Protein AF-A0A1L9VSP4-F1 (afdb_monomer)

Mean predicted aligned error: 9.94 Å

pLDDT: mean 83.37, std 13.83, range [45.91, 98.12]

Structure (mmCIF, N/CA/C/O backbone):
data_AF-A0A1L9VSP4-F1
#
_entry.id   AF-A0A1L9VSP4-F1
#
loop_
_atom_site.group_PDB
_atom_site.id
_atom_site.type_symbol
_atom_site.label_atom_id
_atom_site.label_alt_id
_atom_site.label_comp_id
_atom_site.label_asym_id
_atom_site.label_entity_id
_atom_site.label_seq_id
_atom_site.pdbx_PDB_ins_code
_atom_site.Cartn_x
_atom_site.Cartn_y
_atom_site.Cartn_z
_atom_site.occupancy
_atom_site.B_iso_or_equiv
_atom_site.auth_seq_id
_atom_site.auth_comp_id
_atom_site.auth_asym_id
_atom_site.auth_atom_id
_atom_site.pdbx_PDB_model_num
ATOM 1 N N . MET A 1 1 ? 0.112 -12.866 -1.601 1.00 91.88 1 MET A N 1
ATOM 2 C CA . MET A 1 1 ? -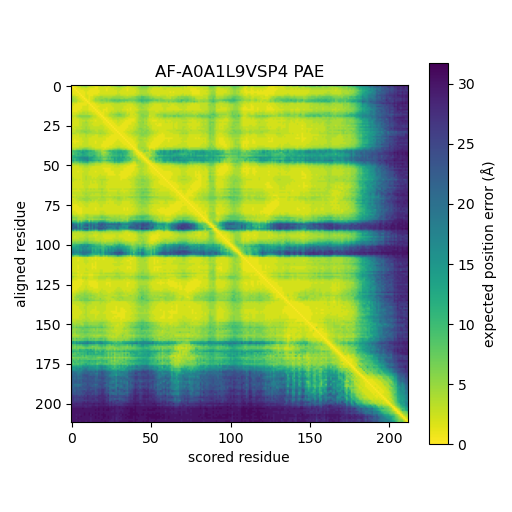0.452 -11.502 -1.665 1.00 91.88 1 MET A CA 1
ATOM 3 C C . MET A 1 1 ? -0.704 -11.174 -3.122 1.00 91.88 1 MET A C 1
ATOM 5 O O . MET A 1 1 ? 0.090 -11.600 -3.954 1.00 91.88 1 MET A O 1
ATOM 9 N N . GLN A 1 2 ? -1.782 -10.463 -3.437 1.00 96.00 2 GLN A N 1
ATOM 10 C CA . GLN A 1 2 ? -2.060 -10.021 -4.804 1.00 96.00 2 GLN A CA 1
ATOM 11 C C . GLN A 1 2 ? -2.194 -8.507 -4.821 1.00 96.00 2 GLN A C 1
ATOM 13 O O . GLN A 1 2 ? -2.816 -7.927 -3.936 1.00 96.00 2 GLN A O 1
ATOM 18 N N . ALA A 1 3 ? -1.614 -7.866 -5.827 1.00 97.69 3 ALA A N 1
ATOM 19 C CA . ALA A 1 3 ? -1.760 -6.435 -6.033 1.00 97.69 3 ALA A CA 1
ATOM 20 C C . ALA A 1 3 ? -2.039 -6.124 -7.500 1.00 97.69 3 ALA A C 1
ATOM 22 O O . ALA A 1 3 ? -1.504 -6.785 -8.401 1.00 97.69 3 ALA A O 1
ATOM 23 N N . PHE A 1 4 ? -2.874 -5.111 -7.698 1.00 98.12 4 PHE A N 1
ATOM 24 C CA . PHE A 1 4 ? -3.312 -4.619 -8.992 1.00 98.12 4 PHE A CA 1
ATOM 25 C C . PHE A 1 4 ? -3.315 -3.094 -8.988 1.00 98.12 4 PHE A C 1
ATOM 27 O O . PHE A 1 4 ? -3.736 -2.466 -8.013 1.00 98.12 4 PHE A O 1
ATOM 34 N N . LEU A 1 5 ? -2.876 -2.511 -10.092 1.00 97.44 5 LEU A N 1
ATOM 35 C CA . LEU A 1 5 ? -2.932 -1.085 -10.360 1.00 97.44 5 LEU A CA 1
ATOM 36 C C . LEU A 1 5 ? -4.021 -0.821 -11.396 1.00 97.44 5 LEU A C 1
ATOM 38 O O . LEU A 1 5 ? -4.064 -1.494 -12.423 1.00 97.44 5 LEU A O 1
ATOM 42 N N . PHE A 1 6 ? -4.872 0.163 -11.140 1.00 97.44 6 PHE A N 1
ATOM 43 C CA . PHE A 1 6 ? -5.968 0.554 -12.021 1.00 97.44 6 PHE A CA 1
ATOM 44 C C . PHE A 1 6 ? -5.806 2.004 -12.464 1.00 97.44 6 PHE A C 1
ATOM 46 O O . PHE A 1 6 ? -5.494 2.864 -11.638 1.00 97.44 6 PHE A O 1
ATOM 53 N N . GLY A 1 7 ? -6.038 2.261 -13.747 1.00 94.56 7 GLY A N 1
ATOM 54 C CA . GLY A 1 7 ? -6.151 3.604 -14.309 1.00 94.56 7 GLY A CA 1
ATOM 55 C C . GLY A 1 7 ? -7.607 4.047 -14.443 1.00 94.56 7 GLY A C 1
ATOM 56 O O . GLY A 1 7 ? -8.524 3.381 -13.959 1.00 94.56 7 GLY A O 1
ATOM 57 N N . ASP A 1 8 ? -7.819 5.174 -15.118 1.00 92.25 8 ASP A N 1
ATOM 58 C CA . ASP A 1 8 ? -9.157 5.733 -15.349 1.00 92.25 8 ASP A CA 1
ATOM 59 C C . ASP A 1 8 ? -9.879 5.089 -16.544 1.00 92.25 8 ASP A C 1
ATOM 61 O O . ASP A 1 8 ? -11.108 5.109 -16.608 1.00 92.25 8 ASP A O 1
ATOM 65 N N . GLN A 1 9 ? -9.136 4.536 -17.509 1.00 93.31 9 GLN A N 1
ATOM 66 C CA . GLN A 1 9 ? -9.710 3.966 -18.728 1.00 93.31 9 GLN A CA 1
ATOM 67 C C . GLN A 1 9 ? -10.004 2.465 -18.578 1.00 93.31 9 GLN A C 1
ATOM 69 O O . GLN A 1 9 ? -9.219 1.735 -17.963 1.00 93.31 9 GLN A O 1
ATOM 74 N N . PRO A 1 10 ? -11.085 1.952 -19.195 1.00 89.94 10 PRO A N 1
ATOM 75 C CA . PRO A 1 10 ? -11.320 0.515 -19.288 1.00 89.94 10 PRO A CA 1
ATOM 76 C C . PRO A 1 10 ? -10.104 -0.204 -19.888 1.00 89.94 10 PRO A C 1
ATOM 78 O O . PRO A 1 10 ? -9.580 0.201 -20.922 1.00 89.94 10 PRO A O 1
ATOM 81 N N . GLY A 1 11 ? -9.643 -1.268 -19.230 1.00 91.75 11 GLY A N 1
ATOM 82 C CA . GLY A 1 11 ? -8.457 -2.022 -19.649 1.00 91.75 11 GLY A CA 1
ATOM 83 C C . GLY A 1 11 ? -7.125 -1.494 -19.106 1.00 91.75 11 GLY A C 1
ATOM 84 O O . GLY A 1 11 ? -6.124 -2.196 -19.225 1.00 91.75 11 GLY A O 1
ATOM 85 N N . GLN A 1 12 ? -7.094 -0.329 -18.445 1.00 95.19 12 GLN A N 1
ATOM 86 C CA . GLN A 1 12 ? -5.931 0.103 -17.664 1.00 95.19 12 GLN A CA 1
ATOM 87 C C . GLN A 1 12 ? -5.861 -0.683 -16.356 1.00 95.19 12 GLN A C 1
ATOM 89 O O . GLN A 1 12 ? -6.282 -0.218 -15.296 1.00 95.19 12 GLN A O 1
ATOM 94 N N . VAL A 1 13 ? -5.346 -1.908 -16.456 1.00 97.44 13 VAL A N 1
ATOM 95 C CA . VAL A 1 13 ? -5.110 -2.795 -15.320 1.00 97.44 13 VAL A CA 1
ATOM 96 C C . VAL A 1 13 ? -3.722 -3.404 -15.443 1.00 97.44 13 VAL A C 1
ATOM 98 O O . VAL A 1 13 ? -3.447 -4.137 -16.391 1.00 97.44 13 VAL A O 1
ATOM 101 N N . HIS A 1 14 ? -2.866 -3.146 -14.458 1.00 96.62 14 HIS A N 1
ATOM 102 C CA . HIS A 1 14 ? -1.590 -3.834 -14.320 1.00 96.62 14 HIS A CA 1
ATOM 103 C C . HIS A 1 14 ? -1.621 -4.775 -13.123 1.00 96.62 14 HIS A C 1
ATOM 105 O O . HIS A 1 14 ? -1.942 -4.385 -12.000 1.00 96.62 14 HIS A O 1
ATOM 111 N N . GLN A 1 15 ? -1.256 -6.031 -13.359 1.00 97.06 15 GLN A N 1
ATOM 112 C CA . GLN A 1 15 ? -1.019 -6.997 -12.299 1.00 97.06 15 GLN A CA 1
ATOM 113 C C . GLN A 1 15 ? 0.414 -6.836 -11.779 1.00 97.06 15 GLN A C 1
ATOM 115 O O . GLN A 1 15 ? 1.365 -6.922 -12.551 1.00 97.06 15 GLN A O 1
ATOM 120 N N . LEU A 1 16 ? 0.567 -6.638 -10.467 1.00 96.69 16 LEU A N 1
ATOM 121 C CA . LEU A 1 16 ? 1.871 -6.368 -9.843 1.00 96.69 16 LEU A CA 1
ATOM 122 C C . LEU A 1 16 ? 2.515 -7.596 -9.185 1.00 96.69 16 LEU A C 1
ATOM 124 O O . LEU A 1 16 ? 3.596 -7.500 -8.621 1.00 96.69 16 LEU A O 1
ATOM 128 N N . HIS A 1 17 ? 1.843 -8.744 -9.217 1.00 94.19 17 HIS A N 1
ATOM 129 C CA . HIS A 1 17 ? 2.344 -10.005 -8.679 1.00 94.19 17 HIS A CA 1
ATOM 130 C C . HIS A 1 17 ? 2.552 -11.001 -9.818 1.00 94.19 17 HIS A C 1
ATOM 132 O O . HIS A 1 17 ? 1.758 -11.037 -10.758 1.00 94.19 17 HIS A O 1
ATOM 138 N N . HIS A 1 18 ? 3.588 -11.832 -9.742 1.00 90.81 18 HIS A N 1
ATOM 139 C CA . HIS A 1 18 ? 3.864 -12.838 -10.764 1.00 90.81 18 HIS A CA 1
ATOM 140 C C . HIS A 1 18 ? 4.627 -14.042 -10.186 1.00 90.81 18 HIS A C 1
ATOM 142 O O . HIS A 1 18 ? 5.246 -13.926 -9.126 1.00 90.81 18 HIS A O 1
ATOM 148 N N . PRO A 1 19 ? 4.603 -15.209 -10.857 1.00 87.44 19 PRO A N 1
ATOM 149 C CA . PRO A 1 19 ? 5.418 -16.350 -10.454 1.00 87.44 19 PRO A CA 1
ATOM 150 C C . PRO A 1 19 ? 6.910 -15.995 -10.454 1.00 87.44 19 PRO A C 1
ATOM 152 O O . PRO A 1 19 ? 7.392 -15.350 -11.383 1.00 87.44 19 PRO A O 1
ATOM 155 N N . GLY A 1 20 ? 7.643 -16.433 -9.428 1.00 83.88 20 GLY A N 1
ATOM 156 C CA . GLY A 1 20 ? 9.083 -16.169 -9.298 1.00 83.88 20 GLY A CA 1
ATOM 157 C C . GLY A 1 20 ? 9.446 -14.856 -8.594 1.00 83.88 20 GLY A C 1
ATOM 158 O O . GLY A 1 20 ? 10.636 -14.586 -8.409 1.00 83.88 20 GLY A O 1
ATOM 159 N N . ALA A 1 21 ? 8.450 -14.080 -8.156 1.00 88.69 21 ALA A N 1
ATOM 160 C CA . ALA A 1 21 ? 8.646 -12.946 -7.264 1.00 88.69 21 ALA A CA 1
ATOM 161 C C . ALA A 1 21 ? 7.747 -13.032 -6.027 1.00 88.69 21 ALA A C 1
ATOM 163 O O . ALA A 1 21 ? 6.614 -13.512 -6.081 1.00 88.69 21 ALA A O 1
ATOM 164 N N . GLU A 1 22 ? 8.264 -12.547 -4.902 1.00 91.75 22 GLU A N 1
ATOM 165 C CA . GLU A 1 22 ? 7.502 -12.370 -3.671 1.00 91.75 22 GLU A CA 1
ATOM 166 C C . GLU A 1 22 ? 7.126 -10.900 -3.503 1.00 91.75 22 GLU A C 1
ATOM 168 O O . GLU A 1 22 ? 7.980 -10.024 -3.629 1.00 91.75 22 GLU A O 1
ATOM 173 N N . LEU A 1 23 ? 5.850 -10.641 -3.211 1.00 94.31 23 LEU A N 1
ATOM 174 C CA . LEU A 1 23 ? 5.320 -9.302 -2.986 1.00 94.31 23 LEU A CA 1
ATOM 175 C C . LEU A 1 23 ? 4.865 -9.151 -1.529 1.00 94.31 23 LEU A C 1
ATOM 177 O O . LEU A 1 23 ? 4.090 -9.975 -1.035 1.00 94.31 23 LEU A O 1
ATOM 181 N N . ASP A 1 24 ? 5.294 -8.068 -0.885 1.00 94.00 24 ASP A N 1
ATOM 182 C CA . ASP A 1 24 ? 5.092 -7.782 0.535 1.00 94.00 24 ASP A CA 1
ATOM 183 C C . ASP A 1 24 ? 4.765 -6.321 0.832 1.00 94.00 24 ASP A C 1
ATOM 185 O O . ASP A 1 24 ? 5.050 -5.419 0.044 1.00 94.00 24 ASP A O 1
ATOM 189 N N . ILE A 1 25 ? 4.199 -6.088 2.019 1.00 95.12 25 ILE A N 1
ATOM 190 C CA . ILE A 1 25 ? 3.959 -4.753 2.568 1.00 95.12 25 ILE A CA 1
ATOM 191 C C . ILE A 1 25 ? 4.706 -4.596 3.888 1.00 95.12 25 ILE A C 1
ATOM 193 O O . ILE A 1 25 ?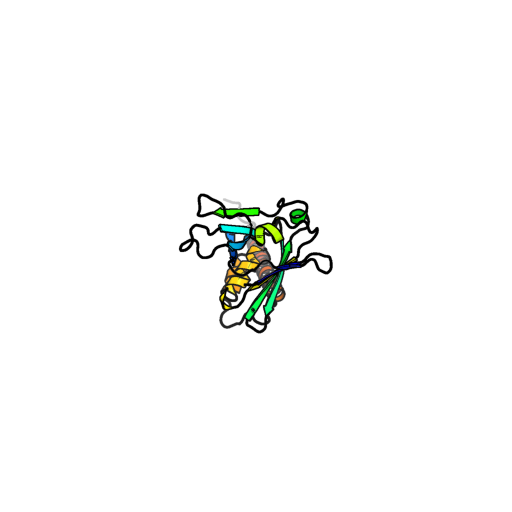 4.592 -5.420 4.792 1.00 95.12 25 ILE A O 1
ATOM 197 N N . HIS A 1 26 ? 5.432 -3.491 4.019 1.00 94.62 26 HIS A N 1
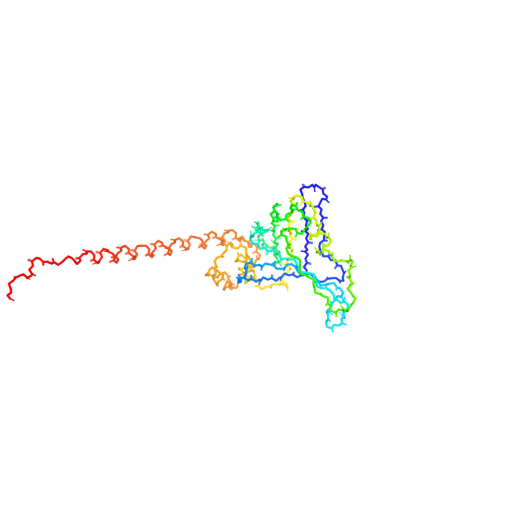ATOM 198 C CA . HIS A 1 26 ? 6.067 -3.076 5.264 1.00 94.62 26 HIS A CA 1
ATOM 199 C C . HIS A 1 26 ? 5.511 -1.718 5.680 1.00 94.62 26 HIS A C 1
ATOM 201 O O . HIS A 1 26 ? 5.439 -0.811 4.861 1.00 94.62 26 HIS A O 1
ATOM 207 N N . CYS A 1 27 ? 5.130 -1.566 6.947 1.00 94.38 27 CYS A N 1
ATOM 208 C CA . CYS A 1 27 ? 4.651 -0.293 7.484 1.00 94.38 27 CYS A CA 1
ATOM 209 C C . CYS A 1 27 ? 5.656 0.248 8.501 1.00 94.38 27 CYS A C 1
ATOM 211 O O . CYS A 1 27 ? 5.886 -0.374 9.540 1.00 94.38 27 CYS A O 1
ATOM 213 N N . ASP A 1 28 ? 6.225 1.414 8.209 1.00 93.69 28 ASP A N 1
ATOM 214 C CA . ASP A 1 28 ? 6.966 2.232 9.160 1.00 93.69 28 ASP A CA 1
ATOM 215 C C . ASP A 1 28 ? 6.029 3.326 9.680 1.00 93.69 28 ASP A C 1
ATOM 217 O O . ASP A 1 28 ? 5.812 4.369 9.058 1.00 93.69 28 ASP A O 1
ATOM 221 N N . VAL A 1 29 ? 5.434 3.053 10.839 1.00 92.44 29 VAL A N 1
ATOM 222 C CA . VAL A 1 29 ? 4.473 3.962 11.466 1.00 92.44 29 VAL A CA 1
ATOM 223 C C . VAL A 1 29 ? 5.157 5.251 11.937 1.00 92.44 29 VAL A C 1
ATOM 225 O O . VAL A 1 29 ? 4.556 6.316 11.853 1.00 92.44 29 VAL A O 1
ATOM 228 N N . ALA A 1 30 ? 6.429 5.184 12.360 1.00 91.31 30 ALA A N 1
ATOM 229 C CA . ALA A 1 30 ? 7.222 6.343 12.792 1.00 91.31 30 ALA A CA 1
ATOM 230 C C . ALA A 1 30 ? 7.445 7.345 11.659 1.00 91.31 30 ALA A C 1
ATOM 232 O O . ALA A 1 30 ? 7.450 8.554 11.887 1.00 91.31 30 ALA A O 1
ATOM 233 N N . ARG A 1 31 ? 7.611 6.841 10.435 1.00 93.25 31 ARG A N 1
ATOM 234 C CA . ARG A 1 31 ? 7.810 7.660 9.235 1.00 93.25 31 ARG A CA 1
ATOM 235 C C . ARG A 1 31 ? 6.529 7.943 8.455 1.00 93.25 31 ARG A C 1
ATOM 237 O O . ARG A 1 31 ? 6.610 8.631 7.441 1.00 93.25 31 ARG A O 1
ATOM 244 N N . HIS A 1 32 ? 5.381 7.432 8.908 1.00 95.81 32 HIS A N 1
ATOM 245 C CA . HIS A 1 32 ? 4.125 7.453 8.152 1.00 95.81 32 HIS A CA 1
ATOM 246 C C . HIS A 1 32 ? 4.318 6.937 6.717 1.00 95.81 32 HIS A C 1
ATOM 248 O O . HIS A 1 32 ? 3.914 7.561 5.738 1.00 95.81 32 HIS A O 1
ATOM 254 N N . GLU A 1 33 ? 5.002 5.798 6.593 1.00 96.31 33 GLU A N 1
ATOM 255 C CA . GLU A 1 33 ? 5.387 5.234 5.304 1.00 96.31 33 GLU A CA 1
ATOM 256 C C . GLU A 1 33 ? 5.001 3.757 5.199 1.00 96.31 33 GLU A C 1
ATOM 258 O O . GLU A 1 33 ? 5.187 2.963 6.122 1.00 96.31 33 GLU A O 1
ATOM 263 N N . MET A 1 34 ? 4.452 3.390 4.047 1.00 97.19 34 MET A N 1
ATOM 264 C CA . MET A 1 34 ? 4.205 2.025 3.617 1.00 97.19 34 MET A CA 1
ATOM 265 C C . MET A 1 34 ? 5.144 1.718 2.452 1.00 97.19 34 MET A C 1
ATOM 267 O O . MET A 1 34 ? 5.137 2.413 1.441 1.00 97.19 34 MET A O 1
ATOM 271 N N . THR A 1 35 ? 5.918 0.647 2.546 1.00 97.38 35 THR A N 1
ATOM 272 C CA . THR A 1 35 ? 6.714 0.132 1.432 1.00 97.38 35 THR A CA 1
ATOM 273 C C . THR A 1 35 ? 5.993 -1.051 0.808 1.00 97.38 35 THR A C 1
ATOM 275 O O . THR A 1 35 ? 5.748 -2.050 1.488 1.00 97.38 35 THR A O 1
ATOM 278 N N . LEU A 1 36 ? 5.688 -0.953 -0.486 1.00 97.25 36 LEU A N 1
ATOM 279 C CA . LEU A 1 36 ? 5.336 -2.102 -1.310 1.00 97.25 36 LEU A CA 1
ATOM 280 C C . LEU A 1 36 ? 6.636 -2.697 -1.855 1.00 97.25 36 LEU A C 1
ATOM 282 O O . LEU A 1 36 ? 7.386 -2.016 -2.555 1.00 97.25 36 LEU A O 1
ATOM 286 N N . ARG A 1 37 ? 6.923 -3.938 -1.476 1.00 95.75 37 ARG A N 1
ATOM 287 C CA . ARG A 1 37 ? 8.196 -4.610 -1.728 1.00 95.75 37 ARG A CA 1
ATOM 288 C C . ARG A 1 37 ? 8.003 -5.780 -2.668 1.00 95.75 37 ARG A C 1
ATOM 290 O O . ARG A 1 37 ? 7.164 -6.629 -2.405 1.00 95.75 37 ARG A O 1
ATOM 297 N N . GLU A 1 38 ? 8.838 -5.868 -3.688 1.00 94.12 38 GLU A N 1
ATOM 298 C CA . GLU A 1 38 ? 8.953 -7.022 -4.572 1.00 94.12 38 GLU A CA 1
ATOM 299 C C . GLU A 1 38 ? 10.364 -7.592 -4.476 1.00 94.12 38 GLU A C 1
ATOM 301 O O . GLU A 1 38 ? 11.344 -6.857 -4.588 1.00 94.12 38 GLU A O 1
ATOM 306 N N . THR A 1 39 ? 10.476 -8.900 -4.275 1.00 91.38 39 THR A N 1
ATOM 307 C CA . THR A 1 39 ? 11.744 -9.632 -4.335 1.00 91.38 39 THR A CA 1
ATOM 308 C C . THR A 1 39 ? 11.689 -10.604 -5.505 1.00 91.38 39 THR A C 1
ATOM 310 O O . THR A 1 39 ? 10.948 -11.582 -5.461 1.00 91.38 39 THR A O 1
ATOM 313 N N . VAL A 1 40 ? 12.464 -10.332 -6.554 1.00 89.06 40 VAL A N 1
ATOM 314 C CA . VAL A 1 40 ? 12.548 -11.141 -7.777 1.00 89.06 40 VAL A CA 1
ATOM 315 C C . VAL A 1 40 ? 13.739 -12.090 -7.676 1.00 89.06 40 VAL A C 1
ATOM 317 O O . VAL A 1 40 ? 14.818 -11.680 -7.248 1.00 89.06 40 VAL A O 1
ATOM 320 N N . GLY A 1 41 ? 13.567 -13.345 -8.099 1.00 82.00 41 GLY A N 1
ATOM 321 C CA . GLY A 1 41 ? 14.643 -14.346 -8.110 1.00 82.00 41 GLY A CA 1
ATOM 322 C C . GLY A 1 41 ? 14.714 -15.227 -6.857 1.00 82.00 41 GLY A C 1
ATOM 323 O O . GLY A 1 41 ? 15.651 -16.015 -6.729 1.00 82.00 41 GLY A O 1
ATOM 324 N N . GLY A 1 42 ? 13.720 -15.145 -5.967 1.00 76.38 42 GLY A N 1
ATOM 325 C CA . GLY A 1 42 ? 13.615 -15.971 -4.759 1.00 76.38 42 GLY A CA 1
ATOM 326 C C . GLY A 1 42 ? 14.373 -15.415 -3.548 1.00 76.38 42 GLY A C 1
ATOM 327 O O . GLY A 1 42 ? 14.716 -14.234 -3.508 1.00 76.38 42 GLY A O 1
ATOM 328 N N . ASP A 1 43 ? 14.606 -16.265 -2.540 1.00 71.38 43 ASP A N 1
ATOM 329 C CA . ASP A 1 43 ? 15.270 -15.860 -1.293 1.00 71.38 43 ASP A CA 1
ATOM 330 C C . ASP A 1 43 ? 16.725 -15.435 -1.574 1.00 71.38 43 ASP A C 1
ATOM 332 O O . ASP A 1 43 ? 17.516 -16.272 -2.022 1.00 71.38 43 ASP A O 1
ATOM 336 N N . PRO A 1 44 ? 17.127 -14.185 -1.268 1.00 68.44 44 PRO A N 1
ATOM 337 C CA . PRO A 1 44 ? 18.500 -13.718 -1.456 1.00 68.44 44 PRO A CA 1
ATOM 338 C C . PRO A 1 44 ? 19.546 -14.506 -0.654 1.00 68.44 44 PRO A C 1
ATOM 340 O O . PRO A 1 44 ? 20.733 -14.435 -0.966 1.00 68.44 44 PRO A O 1
ATOM 343 N N . ARG A 1 45 ? 19.144 -15.259 0.380 1.00 73.06 45 ARG A N 1
ATOM 344 C CA . ARG A 1 45 ? 20.035 -16.166 1.128 1.00 73.06 45 ARG A CA 1
ATOM 345 C C . ARG A 1 45 ? 20.393 -17.422 0.338 1.00 73.06 45 ARG A C 1
ATOM 347 O O . ARG A 1 45 ? 21.422 -18.031 0.611 1.00 73.06 45 ARG A O 1
ATOM 354 N N . VAL A 1 46 ? 19.533 -17.814 -0.599 1.00 73.94 46 VAL A N 1
ATOM 355 C CA . VAL A 1 46 ? 19.670 -19.026 -1.416 1.00 73.94 46 VAL A CA 1
ATOM 356 C C . VAL A 1 46 ? 20.119 -18.670 -2.831 1.00 73.94 46 VAL A C 1
ATOM 358 O O . VAL A 1 46 ? 20.930 -19.384 -3.415 1.00 73.94 46 VAL A O 1
ATOM 361 N N . ASN A 1 47 ? 19.635 -17.548 -3.369 1.00 72.88 47 ASN A N 1
ATOM 362 C CA . ASN A 1 47 ? 19.970 -17.068 -4.698 1.00 72.88 47 ASN A CA 1
ATOM 363 C C . ASN A 1 47 ? 20.624 -15.671 -4.650 1.00 72.88 47 ASN A C 1
ATOM 365 O O . ASN A 1 47 ? 19.926 -14.670 -4.474 1.00 72.88 47 ASN A O 1
ATOM 369 N N . PRO A 1 48 ? 21.94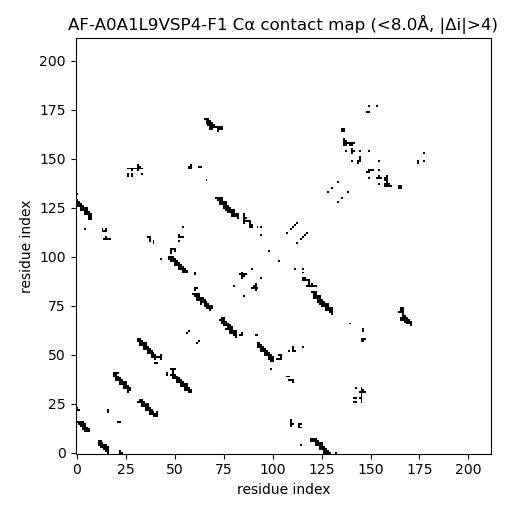4 -15.558 -4.890 1.00 72.69 48 PRO A N 1
ATOM 370 C CA . PRO A 1 48 ? 22.637 -14.271 -4.873 1.00 72.69 48 PRO A CA 1
ATOM 371 C C . PRO A 1 48 ? 22.232 -13.346 -6.031 1.00 72.69 48 PRO A C 1
ATOM 373 O O . PRO A 1 48 ? 22.564 -12.164 -5.998 1.00 72.69 48 PRO A O 1
ATOM 376 N N . SER A 1 49 ? 21.516 -13.844 -7.050 1.00 77.44 49 SER A N 1
ATOM 377 C CA . SER A 1 49 ? 20.969 -13.013 -8.130 1.00 77.44 49 SER A CA 1
ATOM 378 C C . SER A 1 49 ? 19.629 -12.360 -7.783 1.00 77.44 49 SER A C 1
ATOM 380 O O . SER A 1 49 ? 19.060 -11.672 -8.633 1.00 77.44 49 SER A O 1
ATOM 382 N N . ALA A 1 50 ? 19.095 -12.589 -6.578 1.00 84.44 50 ALA A N 1
ATOM 383 C CA . ALA A 1 50 ? 17.852 -11.964 -6.157 1.00 84.44 50 ALA A CA 1
ATOM 384 C C . ALA A 1 50 ? 17.989 -10.434 -6.144 1.00 84.44 50 ALA A C 1
ATOM 386 O O . ALA A 1 50 ? 19.047 -9.878 -5.834 1.00 84.44 50 ALA A O 1
ATOM 387 N N . THR A 1 51 ? 16.905 -9.746 -6.489 1.00 88.38 51 THR A N 1
ATOM 388 C CA . THR A 1 51 ? 16.836 -8.282 -6.487 1.00 88.38 51 THR A CA 1
ATOM 389 C C . THR A 1 51 ? 15.557 -7.838 -5.802 1.00 88.38 51 THR A C 1
ATOM 391 O O . THR A 1 51 ? 14.490 -8.400 -6.036 1.00 88.38 51 THR A O 1
ATOM 394 N N . ARG A 1 52 ? 15.671 -6.826 -4.943 1.00 91.19 52 ARG A N 1
ATOM 395 C CA . ARG A 1 52 ? 14.556 -6.245 -4.201 1.00 91.19 52 ARG A CA 1
ATOM 396 C C . ARG A 1 52 ? 14.249 -4.847 -4.712 1.00 91.19 52 ARG A C 1
ATOM 398 O O . ARG A 1 52 ? 15.158 -4.023 -4.815 1.00 91.19 52 ARG A O 1
ATOM 405 N N . TYR A 1 53 ? 12.971 -4.591 -4.942 1.00 93.31 53 TYR A N 1
ATOM 406 C CA . TYR A 1 53 ? 12.410 -3.309 -5.339 1.00 93.31 53 TYR A CA 1
ATOM 407 C C . TYR A 1 53 ? 11.423 -2.850 -4.275 1.00 93.31 53 TYR A C 1
ATOM 409 O O . TYR A 1 53 ? 10.482 -3.567 -3.945 1.00 93.31 53 TYR A O 1
ATOM 417 N N . ASP A 1 54 ? 11.640 -1.655 -3.745 1.00 95.50 54 ASP A N 1
ATOM 418 C CA . ASP A 1 54 ? 10.835 -1.059 -2.687 1.00 95.50 54 ASP A CA 1
ATOM 419 C C . ASP A 1 54 ? 10.226 0.243 -3.213 1.00 95.50 54 ASP A C 1
ATOM 421 O O . ASP A 1 54 ? 10.940 1.219 -3.447 1.00 95.50 54 ASP A O 1
ATOM 425 N N . VAL A 1 55 ? 8.906 0.268 -3.401 1.00 95.38 55 VAL A N 1
ATOM 426 C CA . VAL A 1 55 ? 8.160 1.489 -3.732 1.00 95.38 55 VAL A CA 1
ATOM 427 C C . VAL A 1 55 ? 7.547 2.053 -2.457 1.00 95.38 55 VAL A C 1
ATOM 429 O O . VAL A 1 55 ? 6.782 1.374 -1.771 1.00 95.38 55 VAL A O 1
ATOM 432 N N . HIS A 1 56 ? 7.879 3.301 -2.136 1.00 95.75 56 HIS A N 1
ATOM 433 C CA . HIS A 1 56 ? 7.459 3.946 -0.894 1.00 95.75 56 HIS A CA 1
ATOM 434 C C . HIS A 1 56 ? 6.224 4.828 -1.104 1.00 95.75 56 HIS A C 1
ATOM 436 O O . HIS A 1 56 ? 6.217 5.755 -1.924 1.00 95.75 56 HIS A O 1
ATOM 442 N N . LEU A 1 57 ? 5.199 4.559 -0.303 1.00 96.12 57 LEU A N 1
ATOM 443 C CA . LEU A 1 57 ? 3.918 5.248 -0.260 1.00 96.12 57 LEU A CA 1
ATOM 444 C C . LEU A 1 57 ? 3.764 5.941 1.091 1.00 96.12 57 LEU A C 1
ATOM 446 O O . LEU A 1 57 ? 3.974 5.341 2.140 1.00 96.12 57 LEU A O 1
ATOM 450 N N . ASN A 1 58 ? 3.389 7.210 1.075 1.00 95.62 58 ASN A N 1
ATOM 451 C CA . ASN A 1 58 ? 3.154 8.011 2.270 1.00 95.62 58 ASN A CA 1
ATOM 452 C C . ASN A 1 58 ? 2.020 9.024 2.012 1.00 95.62 58 ASN A C 1
ATOM 454 O O . ASN A 1 58 ? 1.614 9.211 0.857 1.00 95.62 58 ASN A O 1
ATOM 458 N N . PRO A 1 59 ? 1.513 9.724 3.042 1.00 95.12 59 PRO A N 1
ATOM 459 C CA . PRO A 1 59 ? 0.418 10.687 2.890 1.00 95.12 59 PRO A CA 1
ATOM 460 C C . PRO A 1 59 ? 0.659 11.808 1.863 1.00 95.12 59 PRO A C 1
ATOM 462 O O . PRO A 1 59 ? -0.305 12.382 1.341 1.00 95.12 59 PRO A O 1
ATOM 465 N N . LYS A 1 60 ? 1.928 12.122 1.545 1.00 92.75 60 LYS A N 1
ATOM 466 C CA . LYS A 1 60 ? 2.296 13.166 0.573 1.00 92.75 60 LYS A CA 1
ATOM 467 C C . LYS A 1 60 ? 2.104 12.720 -0.872 1.00 92.75 60 LYS A C 1
ATOM 469 O O . LYS A 1 60 ? 1.776 13.556 -1.705 1.00 92.75 60 LYS A O 1
ATOM 474 N N . ASN A 1 61 ? 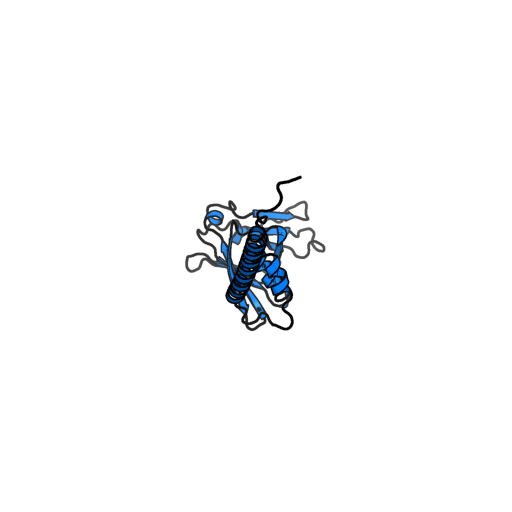2.302 11.437 -1.173 1.00 93.25 61 ASN A N 1
ATOM 475 C CA . ASN A 1 61 ? 2.209 10.903 -2.536 1.00 93.25 61 ASN A CA 1
ATOM 476 C C . ASN A 1 61 ? 1.014 9.966 -2.756 1.00 93.25 61 ASN A C 1
ATOM 478 O O . ASN A 1 61 ? 0.683 9.634 -3.892 1.00 93.25 61 ASN A O 1
ATOM 482 N N . SER A 1 62 ? 0.323 9.581 -1.687 1.00 95.00 62 SER A N 1
ATOM 483 C CA . SER A 1 62 ? -0.787 8.640 -1.743 1.00 95.00 62 SER A CA 1
ATOM 484 C C . SER A 1 62 ? -1.837 8.932 -0.673 1.00 95.00 62 SER A C 1
ATOM 486 O O . SER A 1 62 ? -1.626 9.723 0.250 1.00 95.00 62 SER A O 1
ATOM 488 N N . ARG A 1 63 ? -3.017 8.335 -0.835 1.00 95.44 63 ARG A N 1
ATOM 489 C CA . ARG A 1 63 ? -4.155 8.482 0.069 1.00 95.44 63 ARG A CA 1
ATOM 490 C C . ARG A 1 63 ? -4.851 7.145 0.255 1.00 95.44 63 ARG A C 1
ATOM 492 O O . ARG A 1 63 ? -5.288 6.523 -0.710 1.00 95.44 63 ARG A O 1
ATOM 499 N N . LEU A 1 64 ? -5.039 6.752 1.510 1.00 95.88 64 LEU A N 1
ATOM 500 C CA . LEU A 1 64 ? -5.866 5.603 1.850 1.00 95.88 64 LEU A CA 1
ATOM 501 C C . LEU A 1 64 ? -7.346 5.906 1.575 1.00 95.88 64 LEU A C 1
ATOM 503 O O . LEU A 1 64 ? -7.943 6.785 2.215 1.00 95.88 64 LEU A O 1
ATOM 507 N N . LEU A 1 65 ? -7.929 5.171 0.625 1.00 94.88 65 LEU A N 1
ATOM 508 C CA . LEU A 1 65 ? -9.349 5.257 0.284 1.00 94.88 65 LEU A CA 1
ATOM 509 C C . LEU A 1 65 ? -10.188 4.253 1.070 1.00 94.88 65 LEU A C 1
ATOM 511 O O . LEU A 1 65 ? -11.297 4.598 1.493 1.00 94.88 65 LEU A O 1
ATOM 515 N N . ASN A 1 66 ? -9.681 3.024 1.227 1.00 94.44 66 ASN A N 1
ATOM 516 C CA . ASN A 1 66 ? -10.395 1.965 1.927 1.00 94.44 66 ASN A CA 1
ATOM 517 C C . ASN A 1 66 ? -9.474 0.902 2.546 1.00 94.44 66 ASN A C 1
ATOM 519 O O . ASN A 1 66 ? -8.455 0.553 1.951 1.00 94.44 66 ASN A O 1
ATOM 523 N N . ILE A 1 67 ? -9.895 0.352 3.688 1.00 94.19 67 ILE A N 1
ATOM 524 C CA . ILE A 1 67 ? -9.449 -0.941 4.224 1.00 94.19 67 ILE A CA 1
ATOM 525 C C . ILE A 1 67 ? -10.703 -1.756 4.522 1.00 94.19 67 ILE A C 1
ATOM 527 O O . ILE A 1 67 ? -11.439 -1.449 5.456 1.00 94.19 67 ILE A O 1
ATOM 531 N N . GLU A 1 68 ? -10.953 -2.771 3.716 1.00 93.00 68 GLU A N 1
ATOM 532 C CA . GLU A 1 68 ? -12.118 -3.636 3.856 1.00 93.00 68 GLU A CA 1
ATOM 533 C C . GLU A 1 68 ? -11.689 -5.003 4.359 1.00 93.00 68 GLU A C 1
ATOM 535 O O . GLU A 1 68 ? -10.706 -5.563 3.874 1.00 93.00 68 GLU A O 1
ATOM 540 N N . GLY A 1 69 ? -12.425 -5.527 5.330 1.00 92.81 69 GLY A N 1
ATOM 541 C CA . GLY A 1 69 ? -12.309 -6.913 5.747 1.00 92.81 69 GLY A CA 1
ATOM 542 C C . GLY A 1 69 ? -13.229 -7.802 4.936 1.00 92.81 69 GLY A C 1
ATOM 543 O O . GLY A 1 69 ? -14.434 -7.567 4.909 1.00 92.81 69 GLY A O 1
ATOM 544 N N . LEU A 1 70 ? -12.671 -8.819 4.292 1.00 92.94 70 LEU A N 1
ATOM 545 C CA . LEU A 1 70 ? -13.428 -9.775 3.494 1.00 92.94 70 LEU A CA 1
ATOM 546 C C . LEU A 1 70 ? -13.915 -10.944 4.364 1.00 92.94 70 LEU A C 1
ATOM 548 O O . LEU A 1 70 ? -13.404 -11.188 5.458 1.00 92.94 70 LEU A O 1
ATOM 552 N N . ALA A 1 71 ? -14.907 -11.684 3.863 1.00 90.81 71 ALA A N 1
ATOM 553 C CA . ALA A 1 71 ? -15.549 -12.787 4.587 1.00 90.81 71 ALA A CA 1
ATOM 554 C C . ALA A 1 71 ? -14.584 -13.925 4.980 1.00 90.81 71 ALA A C 1
ATOM 556 O O . ALA A 1 71 ? -14.852 -14.670 5.917 1.00 90.81 71 ALA A O 1
ATOM 557 N N . ASP A 1 72 ? -13.458 -14.058 4.277 1.00 92.00 72 ASP A N 1
ATOM 558 C CA . ASP A 1 72 ? -12.398 -15.038 4.536 1.00 92.00 72 ASP A CA 1
ATOM 559 C C . ASP A 1 72 ? -11.307 -14.512 5.489 1.00 92.00 72 ASP A C 1
ATOM 561 O O . ASP A 1 72 ? -10.205 -15.055 5.518 1.00 92.00 72 ASP A O 1
ATOM 565 N N . ASN A 1 73 ? -11.581 -13.431 6.229 1.00 89.94 73 ASN A N 1
ATOM 566 C CA . ASN A 1 73 ? -10.626 -12.713 7.080 1.00 89.94 73 ASN A CA 1
ATOM 567 C C . ASN A 1 73 ? -9.411 -12.138 6.345 1.00 89.94 73 ASN A C 1
ATOM 569 O O . ASN A 1 73 ? -8.478 -11.678 6.998 1.00 89.94 73 ASN A O 1
ATOM 573 N N . SER A 1 74 ? -9.384 -12.120 5.014 1.00 94.56 74 SER A N 1
ATOM 574 C CA . SER A 1 74 ? -8.404 -11.320 4.286 1.00 94.56 74 SER A CA 1
ATOM 575 C C . SER A 1 74 ? -8.790 -9.838 4.315 1.00 94.56 74 SER A C 1
ATOM 577 O O . SER A 1 74 ? -9.921 -9.480 4.651 1.00 94.56 74 SER A O 1
ATOM 579 N N . ILE A 1 75 ? -7.852 -8.950 3.979 1.00 95.12 75 ILE A N 1
ATOM 580 C CA . ILE A 1 75 ? -8.148 -7.519 3.847 1.00 95.12 75 ILE A CA 1
ATOM 581 C C . ILE A 1 75 ? -7.858 -7.015 2.437 1.00 95.12 75 ILE A C 1
ATOM 583 O O . ILE A 1 75 ? -6.857 -7.379 1.813 1.00 95.12 75 ILE A O 1
ATOM 587 N N . MET A 1 76 ? -8.730 -6.136 1.952 1.00 96.06 76 MET A N 1
ATOM 588 C CA . MET A 1 76 ? -8.555 -5.395 0.712 1.00 96.06 76 MET A CA 1
ATOM 589 C C . MET A 1 76 ? -8.196 -3.946 1.029 1.00 96.06 76 MET A C 1
ATOM 591 O O . MET A 1 76 ? -8.998 -3.164 1.543 1.00 96.06 76 MET A O 1
ATOM 595 N N . LEU A 1 77 ? -6.971 -3.579 0.680 1.00 96.44 77 LEU A N 1
ATOM 596 C CA . LEU A 1 77 ? -6.443 -2.232 0.792 1.00 96.44 77 LEU A CA 1
ATOM 597 C C . LEU A 1 77 ? -6.650 -1.499 -0.533 1.00 96.44 77 LEU A C 1
ATOM 599 O O . LEU A 1 77 ? -6.228 -1.989 -1.576 1.00 96.44 77 LEU A O 1
ATOM 603 N N . THR A 1 78 ? -7.272 -0.321 -0.507 1.00 97.56 78 THR A N 1
ATOM 604 C CA . THR A 1 78 ? -7.407 0.550 -1.685 1.00 97.56 78 THR A CA 1
ATOM 605 C C . THR A 1 78 ? -6.727 1.886 -1.421 1.00 97.56 78 THR A C 1
ATOM 607 O O . THR A 1 78 ? -7.147 2.647 -0.545 1.00 97.56 78 THR A O 1
ATOM 610 N N . ILE A 1 79 ? -5.696 2.182 -2.205 1.00 97.62 79 ILE A N 1
ATOM 611 C CA . ILE A 1 79 ? -4.879 3.389 -2.110 1.00 97.62 79 ILE A CA 1
ATOM 612 C C . ILE A 1 79 ? -4.966 4.142 -3.433 1.00 97.62 79 ILE A C 1
ATOM 614 O O . ILE A 1 79 ? -4.793 3.572 -4.504 1.00 97.62 79 ILE A O 1
ATOM 618 N N . GLU A 1 80 ? -5.206 5.440 -3.357 1.00 96.38 80 GLU A N 1
ATOM 619 C CA . GLU A 1 80 ? -5.061 6.342 -4.491 1.00 96.38 80 GLU A CA 1
ATOM 620 C C . GLU A 1 80 ? -3.654 6.923 -4.500 1.00 96.38 80 GLU A C 1
ATOM 622 O O . GLU A 1 80 ? -3.186 7.440 -3.483 1.00 96.38 80 GLU A O 1
ATOM 627 N N . ILE A 1 81 ? -2.993 6.875 -5.651 1.00 94.50 81 ILE A N 1
ATOM 628 C CA . ILE A 1 81 ? -1.776 7.647 -5.880 1.00 94.50 81 ILE A CA 1
ATOM 629 C C . ILE A 1 81 ? -2.196 9.049 -6.285 1.00 94.50 81 ILE A C 1
ATOM 631 O O . ILE A 1 81 ? -3.045 9.238 -7.160 1.00 94.50 81 ILE A O 1
ATOM 635 N N . ARG A 1 82 ? -1.638 10.043 -5.600 1.00 91.06 82 ARG A N 1
ATOM 636 C CA . ARG A 1 82 ? -2.009 11.434 -5.831 1.00 91.06 82 ARG A CA 1
ATOM 637 C C . ARG A 1 82 ? -1.566 11.860 -7.231 1.00 91.06 82 ARG A C 1
ATOM 639 O O . ARG A 1 82 ? -0.455 11.505 -7.624 1.00 91.06 82 ARG A O 1
ATOM 646 N N . PRO A 1 83 ? -2.362 12.663 -7.958 1.00 86.25 83 PRO A N 1
ATOM 647 C CA . PRO A 1 83 ? -2.007 13.104 -9.306 1.00 86.25 83 PRO A CA 1
ATOM 648 C C . PRO A 1 83 ? -0.627 13.766 -9.383 1.00 86.25 83 PRO A C 1
ATOM 650 O O . PRO A 1 83 ? 0.084 13.603 -10.367 1.00 86.25 83 PRO A O 1
ATOM 653 N N . GLU A 1 84 ? -0.208 14.483 -8.337 1.00 84.00 84 GLU A N 1
ATOM 654 C CA . GLU A 1 84 ? 1.125 15.089 -8.245 1.00 84.00 84 GLU A CA 1
ATOM 655 C C . GLU A 1 84 ? 2.247 14.048 -8.298 1.00 84.00 84 GLU A C 1
ATOM 657 O O . GLU A 1 84 ? 3.293 14.310 -8.884 1.00 84.00 84 GLU A O 1
ATOM 662 N N . ALA A 1 85 ? 2.013 12.863 -7.734 1.00 84.50 85 ALA A N 1
ATOM 663 C CA . ALA A 1 85 ? 2.948 11.748 -7.775 1.00 84.50 85 ALA A CA 1
ATOM 664 C C . ALA A 1 85 ? 2.875 10.938 -9.079 1.00 84.50 85 ALA A C 1
ATOM 666 O O . ALA A 1 85 ? 3.824 10.219 -9.385 1.00 84.50 85 ALA A O 1
ATOM 667 N N . CYS A 1 86 ? 1.803 11.100 -9.861 1.00 78.31 86 CYS A N 1
ATOM 668 C CA . CYS A 1 86 ? 1.639 10.511 -11.193 1.00 78.31 86 CYS A CA 1
ATOM 669 C C . CYS A 1 86 ? 2.252 11.367 -12.321 1.00 78.31 86 CYS A C 1
ATOM 671 O O . CYS A 1 86 ? 2.458 10.876 -13.426 1.00 78.31 86 CYS A O 1
ATOM 673 N N . LYS A 1 87 ? 2.513 12.664 -12.081 1.00 63.47 87 LYS A N 1
ATOM 674 C CA . LYS A 1 87 ? 2.712 13.681 -13.138 1.00 63.47 87 LYS A CA 1
ATOM 675 C C . LYS A 1 87 ? 3.983 13.564 -13.999 1.00 63.47 87 LYS A C 1
ATOM 677 O O . LYS A 1 87 ? 4.094 14.309 -14.966 1.00 63.47 87 LYS A O 1
ATOM 682 N N . ALA A 1 88 ? 4.914 12.660 -13.704 1.00 55.59 88 ALA A N 1
ATOM 683 C CA . ALA A 1 88 ? 6.016 12.262 -14.591 1.00 55.59 88 ALA A CA 1
ATOM 684 C C . ALA A 1 88 ? 6.749 11.051 -13.989 1.00 55.59 88 ALA A C 1
ATOM 686 O O . ALA A 1 88 ? 6.754 10.907 -12.764 1.00 55.59 88 ALA A O 1
ATOM 687 N N . ARG A 1 89 ? 7.402 10.230 -14.834 1.00 56.84 89 ARG A N 1
ATOM 688 C CA . ARG A 1 89 ? 8.175 9.022 -14.456 1.00 56.84 89 ARG A CA 1
ATOM 689 C C . ARG A 1 89 ? 8.849 9.166 -13.088 1.00 56.84 89 ARG A C 1
ATOM 691 O O . ARG A 1 89 ? 9.824 9.897 -12.959 1.00 56.84 89 ARG A O 1
ATOM 698 N N . GLY A 1 90 ? 8.329 8.475 -12.076 1.00 57.41 90 GLY A N 1
ATOM 699 C CA . GLY A 1 90 ? 8.966 8.381 -10.765 1.00 57.41 90 GLY A CA 1
ATOM 700 C C . GLY A 1 90 ? 9.096 9.670 -9.941 1.00 57.41 90 GLY A C 1
ATOM 701 O O . GLY A 1 90 ? 9.749 9.637 -8.904 1.00 57.41 90 GLY A O 1
ATOM 702 N N . HIS A 1 91 ? 8.507 10.802 -10.341 1.00 60.62 91 HIS A N 1
ATOM 703 C CA . HIS A 1 91 ? 8.825 12.103 -9.730 1.00 60.62 91 HIS A CA 1
ATOM 704 C C . HIS A 1 91 ? 8.031 12.466 -8.461 1.00 60.62 91 HIS A C 1
ATOM 706 O O . HIS A 1 91 ? 8.283 13.514 -7.868 1.00 60.62 91 HIS A O 1
ATOM 712 N N . GLY A 1 92 ? 7.146 11.589 -7.975 1.00 74.25 92 GLY A N 1
ATOM 713 C CA . GLY A 1 92 ? 6.602 11.689 -6.608 1.00 74.25 92 GLY A CA 1
ATOM 714 C C . GLY A 1 92 ? 6.571 10.378 -5.823 1.00 74.25 92 GLY A C 1
ATOM 715 O O . GLY A 1 92 ? 6.247 10.376 -4.632 1.00 74.25 92 GLY A O 1
ATOM 716 N N . LEU A 1 93 ? 6.947 9.268 -6.455 1.00 87.44 93 LEU A N 1
ATOM 717 C CA . LEU A 1 93 ? 7.150 7.987 -5.790 1.00 87.44 93 LEU A CA 1
ATOM 718 C C . LEU A 1 93 ? 8.647 7.764 -5.596 1.00 87.44 93 LEU A C 1
ATOM 720 O O . LEU A 1 93 ? 9.453 8.104 -6.454 1.00 87.44 93 LEU A O 1
ATOM 724 N N . ARG A 1 94 ? 9.036 7.183 -4.466 1.00 91.00 94 ARG A N 1
ATOM 725 C CA . ARG A 1 94 ? 10.426 6.789 -4.229 1.00 91.00 94 ARG A CA 1
ATOM 726 C C . ARG A 1 94 ? 10.563 5.301 -4.521 1.00 91.00 94 ARG A C 1
ATOM 728 O O . ARG A 1 94 ? 9.781 4.515 -3.991 1.00 91.00 94 ARG A O 1
ATOM 735 N N . LEU A 1 95 ? 11.561 4.946 -5.328 1.00 91.56 95 LEU A N 1
ATOM 736 C CA . LEU A 1 95 ? 11.975 3.570 -5.589 1.00 91.56 95 LEU A CA 1
ATOM 737 C C . LEU A 1 95 ? 13.362 3.345 -4.983 1.00 91.56 95 LEU A C 1
ATOM 739 O O . LEU A 1 95 ? 14.313 4.048 -5.325 1.00 91.56 95 LEU A O 1
ATOM 743 N N . GLU A 1 96 ? 13.490 2.355 -4.109 1.00 92.75 96 GLU A N 1
ATOM 744 C CA . GLU A 1 96 ? 14.782 1.822 -3.684 1.00 92.75 96 GLU A CA 1
ATOM 745 C C . GLU A 1 96 ? 15.004 0.459 -4.339 1.00 92.75 96 GLU A C 1
ATOM 747 O O . GLU A 1 96 ? 14.122 -0.396 -4.346 1.00 92.75 96 GLU A O 1
ATOM 752 N N . THR A 1 97 ? 16.195 0.246 -4.898 1.00 91.00 97 THR A N 1
ATOM 753 C CA . THR A 1 97 ? 16.591 -1.049 -5.463 1.00 91.00 97 THR A CA 1
ATOM 754 C C . THR A 1 97 ? 17.779 -1.591 -4.690 1.00 91.00 97 THR A C 1
ATOM 756 O O . THR A 1 97 ? 18.787 -0.905 -4.518 1.00 91.00 97 THR A O 1
ATOM 759 N N . LYS A 1 98 ? 17.671 -2.838 -4.233 1.00 89.19 98 LYS A N 1
ATOM 760 C CA . LYS A 1 98 ? 18.760 -3.562 -3.583 1.00 89.19 98 LYS A CA 1
ATOM 761 C C . LYS A 1 98 ? 19.083 -4.820 -4.374 1.00 89.19 98 LYS A C 1
ATOM 763 O O . LYS A 1 98 ? 18.234 -5.686 -4.554 1.00 89.19 98 LYS A O 1
ATOM 768 N N . VAL A 1 99 ? 20.332 -4.910 -4.808 1.00 85.31 99 VAL A N 1
ATOM 769 C CA . VAL A 1 99 ? 20.875 -6.022 -5.590 1.00 85.31 99 VAL A CA 1
ATOM 770 C C . VAL A 1 99 ? 21.909 -6.741 -4.724 1.00 85.31 99 VAL A C 1
ATOM 772 O O . VAL A 1 99 ? 22.730 -6.083 -4.083 1.00 85.31 99 VAL A O 1
ATOM 775 N N . TRP A 1 100 ? 21.867 -8.075 -4.678 1.00 81.31 100 TRP A N 1
ATOM 776 C CA . TRP A 1 100 ? 22.834 -8.893 -3.923 1.00 81.31 100 TRP A CA 1
ATOM 777 C C . TRP A 1 100 ? 23.960 -9.480 -4.788 1.00 81.31 100 TRP A C 1
ATOM 779 O O . TRP A 1 100 ? 24.794 -10.243 -4.304 1.00 81.31 100 TRP A O 1
ATOM 789 N N . SER A 1 101 ? 24.028 -9.072 -6.052 1.00 74.31 101 SER A N 1
ATOM 790 C CA . SER A 1 101 ? 25.029 -9.473 -7.035 1.00 74.31 101 SER A CA 1
ATOM 791 C C . SER A 1 101 ? 25.786 -8.269 -7.610 1.00 74.31 101 SER A C 1
ATOM 793 O O . SER A 1 101 ? 25.310 -7.136 -7.623 1.00 74.31 101 SER A O 1
ATOM 795 N N . PHE A 1 102 ? 26.963 -8.538 -8.179 1.00 72.44 102 PHE A N 1
ATOM 796 C CA . PHE A 1 102 ? 27.722 -7.557 -8.969 1.00 72.44 102 PHE A CA 1
ATOM 797 C C . PHE A 1 102 ? 27.139 -7.322 -10.374 1.00 72.44 102 PHE A C 1
ATOM 799 O O . PHE A 1 102 ? 27.573 -6.414 -11.078 1.00 72.44 102 PHE A O 1
ATOM 806 N N . ARG A 1 103 ? 26.173 -8.150 -10.800 1.00 62.84 103 ARG A N 1
ATOM 807 C CA . ARG A 1 103 ? 25.449 -8.006 -12.067 1.00 62.84 103 ARG A CA 1
ATOM 808 C C . ARG A 1 103 ? 23.957 -7.875 -11.784 1.00 62.84 103 ARG A C 1
ATOM 810 O O . ARG A 1 103 ? 23.338 -8.879 -11.431 1.00 62.84 103 ARG A O 1
ATOM 817 N N . PRO A 1 104 ? 23.382 -6.680 -11.931 1.00 58.53 104 PRO A N 1
ATOM 818 C CA . PRO A 1 104 ? 21.967 -6.490 -11.679 1.00 58.53 104 PRO A CA 1
ATOM 819 C C . PRO A 1 104 ? 21.124 -7.233 -12.717 1.00 58.53 104 PRO A C 1
ATOM 821 O O . PRO A 1 104 ? 21.315 -7.074 -13.923 1.00 58.53 104 PRO A O 1
ATOM 824 N N . ALA A 1 105 ? 20.177 -8.036 -12.234 1.00 59.56 105 ALA A N 1
ATOM 825 C CA . ALA A 1 105 ? 19.136 -8.643 -13.050 1.00 59.56 105 ALA A CA 1
ATOM 826 C C . ALA A 1 105 ? 18.024 -7.605 -13.272 1.00 59.56 105 ALA A C 1
ATOM 828 O O . ALA A 1 105 ? 16.950 -7.669 -12.683 1.00 59.56 105 ALA A O 1
ATOM 829 N N . TYR A 1 106 ? 18.313 -6.574 -14.065 1.00 60.66 106 TYR A N 1
ATOM 830 C CA . TYR A 1 106 ? 17.288 -5.627 -14.488 1.00 60.66 106 TYR A CA 1
ATOM 831 C C . TYR A 1 106 ? 16.496 -6.271 -15.612 1.00 60.66 106 TYR A C 1
ATOM 833 O O . TYR A 1 106 ? 17.038 -6.361 -16.706 1.00 60.66 106 TYR A O 1
ATOM 841 N N . THR A 1 107 ? 15.265 -6.726 -15.384 1.00 65.06 107 THR A N 1
ATOM 842 C CA . THR A 1 107 ? 14.284 -6.834 -16.488 1.00 65.06 107 THR A CA 1
ATOM 843 C C . THR A 1 107 ? 12.860 -7.133 -16.025 1.00 65.06 107 THR A C 1
ATOM 845 O O . THR A 1 107 ? 11.939 -6.566 -16.601 1.00 65.06 107 THR A O 1
ATOM 848 N N . ASP A 1 108 ? 12.655 -7.903 -14.953 1.00 77.69 108 ASP A N 1
ATOM 849 C CA . ASP A 1 108 ? 11.336 -8.536 -14.750 1.00 77.69 108 ASP A CA 1
ATOM 850 C C . ASP A 1 108 ? 10.465 -7.959 -13.622 1.00 77.69 108 ASP A C 1
ATOM 852 O O . ASP A 1 108 ? 9.347 -8.425 -13.420 1.00 77.69 108 ASP A O 1
ATOM 856 N N . SER A 1 109 ? 10.925 -6.933 -12.898 1.00 90.12 109 SER A N 1
ATOM 857 C CA . SER A 1 109 ? 10.162 -6.362 -11.776 1.00 90.12 109 SER A CA 1
ATOM 858 C C . SER A 1 109 ? 8.866 -5.699 -12.231 1.00 90.12 109 SER A C 1
ATOM 860 O O . SER A 1 109 ? 8.880 -4.707 -12.970 1.00 90.12 109 SER A O 1
ATOM 862 N N . LYS A 1 110 ? 7.737 -6.196 -11.722 1.00 94.06 110 LYS A N 1
ATOM 863 C CA . LYS A 1 110 ? 6.426 -5.602 -11.982 1.00 94.06 110 LYS A CA 1
ATOM 864 C C . LYS A 1 110 ? 6.224 -4.318 -11.184 1.00 94.06 110 LYS A C 1
ATOM 866 O O . LYS A 1 110 ? 5.596 -3.396 -11.699 1.00 94.06 110 LYS A O 1
ATOM 871 N N . LEU A 1 111 ? 6.811 -4.185 -9.990 1.00 93.25 111 LEU A N 1
ATOM 872 C CA . LEU A 1 111 ? 6.769 -2.916 -9.253 1.00 93.25 111 LEU A CA 1
ATOM 873 C C . LEU A 1 111 ? 7.536 -1.802 -9.953 1.00 93.25 111 LEU A C 1
ATOM 875 O O . LEU A 1 111 ? 7.071 -0.664 -9.975 1.00 93.25 111 LEU A O 1
ATOM 879 N N . HIS A 1 112 ? 8.695 -2.103 -10.532 1.00 91.38 112 HIS A N 1
ATOM 880 C CA . HIS A 1 112 ? 9.443 -1.104 -11.275 1.00 91.38 112 HIS A CA 1
ATOM 881 C C . HIS A 1 112 ? 8.728 -0.764 -12.590 1.00 91.38 112 HIS A C 1
ATOM 883 O O . HIS A 1 112 ? 8.405 0.398 -12.832 1.00 91.38 112 HIS A O 1
ATOM 889 N N . ASN A 1 113 ? 8.441 -1.773 -13.415 1.00 91.94 113 ASN A N 1
ATOM 890 C CA . ASN A 1 113 ? 7.991 -1.553 -14.787 1.00 91.94 113 ASN A CA 1
ATOM 891 C C . ASN A 1 113 ? 6.524 -1.117 -14.882 1.00 91.94 113 ASN A C 1
ATOM 893 O O . ASN A 1 113 ? 6.206 -0.223 -15.658 1.00 91.94 113 ASN A O 1
ATOM 897 N N . GLU A 1 114 ? 5.635 -1.729 -14.098 1.00 93.69 114 GLU A N 1
ATOM 898 C CA . GLU A 1 114 ? 4.184 -1.549 -14.249 1.00 93.69 114 GLU A CA 1
ATOM 899 C C . GLU A 1 114 ? 3.586 -0.586 -13.219 1.00 93.69 114 GLU A C 1
ATOM 901 O O . GLU A 1 114 ? 2.440 -0.169 -13.366 1.00 93.69 114 GLU A O 1
ATOM 906 N N . PHE A 1 115 ? 4.328 -0.251 -12.156 1.00 93.50 115 PHE A N 1
ATOM 907 C CA . PHE A 1 115 ? 3.862 0.680 -11.128 1.00 93.50 115 PHE A CA 1
ATOM 908 C C . PHE A 1 115 ? 4.695 1.957 -11.066 1.00 93.50 115 PHE A C 1
ATOM 910 O O . PHE A 1 115 ? 4.158 3.038 -11.281 1.00 93.50 115 PHE A O 1
ATOM 917 N N . TYR A 1 116 ? 6.000 1.862 -10.814 1.00 91.88 116 TYR A N 1
ATOM 918 C CA . TYR A 1 116 ? 6.849 3.048 -10.678 1.00 91.88 116 TYR A CA 1
ATOM 919 C C . TYR A 1 116 ? 7.007 3.832 -11.991 1.00 91.88 116 TYR A C 1
ATOM 921 O O . TYR A 1 116 ? 6.999 5.064 -11.980 1.00 91.88 116 TYR A O 1
ATOM 929 N N . LEU A 1 117 ? 7.152 3.128 -13.119 1.00 89.88 117 LEU A N 1
ATOM 930 C CA . LEU A 1 117 ? 7.272 3.733 -14.450 1.00 89.88 117 LEU A CA 1
ATOM 931 C C . LEU A 1 117 ? 5.924 4.005 -15.132 1.00 89.88 117 LEU A C 1
ATOM 933 O O . LEU A 1 117 ? 5.921 4.571 -16.226 1.00 89.88 117 LEU A O 1
ATOM 937 N N . CYS A 1 118 ? 4.807 3.631 -14.502 1.00 90.56 118 CYS A N 1
ATOM 938 C CA . CYS A 1 118 ? 3.475 3.879 -15.036 1.00 90.56 118 CYS A CA 1
ATOM 939 C C . CYS A 1 118 ? 3.208 5.386 -15.143 1.00 90.56 118 CYS A C 1
ATOM 941 O O . CYS A 1 118 ? 3.481 6.150 -14.216 1.00 90.56 118 CYS A O 1
ATOM 943 N N . ASP A 1 119 ? 2.679 5.812 -16.287 1.00 88.50 119 ASP A N 1
ATOM 944 C CA . ASP A 1 119 ? 2.431 7.212 -16.634 1.00 88.50 119 ASP A CA 1
ATOM 945 C C . ASP A 1 119 ? 0.939 7.573 -16.633 1.00 88.50 119 ASP A C 1
ATOM 947 O O . ASP A 1 119 ? 0.538 8.625 -17.138 1.00 88.50 119 ASP A O 1
ATOM 951 N N . TRP A 1 120 ? 0.095 6.716 -16.050 1.00 91.50 120 TRP A N 1
ATOM 952 C CA . TRP A 1 120 ? -1.333 6.987 -15.969 1.00 91.50 120 TRP A CA 1
ATOM 953 C C . TRP A 1 120 ? -1.608 8.231 -15.114 1.00 91.50 120 TRP A C 1
ATOM 955 O O . TRP A 1 120 ? -1.071 8.362 -14.012 1.00 91.50 120 TRP A O 1
ATOM 965 N N . PRO A 1 121 ? -2.498 9.134 -15.570 1.00 88.00 121 PRO A N 1
ATOM 966 C CA . PRO A 1 121 ? -2.764 10.404 -14.889 1.00 88.00 121 PRO A CA 1
ATOM 967 C C . PRO A 1 121 ? -3.374 10.213 -13.495 1.00 88.00 121 PRO A C 1
ATOM 969 O O . PRO A 1 121 ? -3.219 11.064 -12.615 1.00 88.00 121 PRO A O 1
ATOM 972 N N . ARG A 1 122 ? -4.045 9.079 -13.286 1.00 89.75 122 ARG A N 1
ATOM 973 C CA . ARG A 1 122 ? -4.570 8.631 -12.006 1.00 89.75 122 ARG A CA 1
ATOM 974 C C . ARG A 1 122 ? -4.314 7.143 -11.861 1.00 89.75 122 ARG A C 1
ATOM 976 O O . ARG A 1 122 ? -4.464 6.387 -12.817 1.00 89.75 122 ARG A O 1
ATOM 983 N N . MET A 1 123 ? -3.944 6.742 -10.651 1.00 94.44 123 MET A N 1
ATOM 984 C CA . MET A 1 123 ? -3.669 5.352 -10.328 1.00 94.44 123 MET A CA 1
ATOM 985 C C . MET A 1 123 ? -4.338 4.970 -9.011 1.00 94.44 123 MET A C 1
ATOM 987 O O . MET A 1 123 ? -4.170 5.647 -7.994 1.00 94.44 123 MET A O 1
ATOM 991 N N . ILE A 1 124 ? -5.068 3.859 -9.024 1.00 97.06 124 ILE A N 1
ATOM 992 C CA . ILE A 1 124 ? -5.611 3.213 -7.832 1.00 97.06 124 ILE A CA 1
ATOM 993 C C . ILE A 1 124 ? -4.882 1.890 -7.636 1.00 97.06 124 ILE A C 1
ATOM 995 O O . ILE A 1 124 ? -5.006 0.969 -8.439 1.00 97.06 124 ILE A O 1
ATOM 999 N N . LEU A 1 125 ? -4.135 1.789 -6.546 1.00 97.75 125 LEU A N 1
ATOM 1000 C CA . LEU A 1 125 ? -3.517 0.553 -6.104 1.00 97.75 125 LEU A CA 1
ATOM 1001 C C . LEU A 1 125 ? -4.509 -0.210 -5.222 1.00 97.75 125 LEU A C 1
ATOM 1003 O O . LEU A 1 125 ? -4.968 0.301 -4.198 1.00 97.75 125 LEU A O 1
ATOM 1007 N N . ARG A 1 126 ? -4.809 -1.453 -5.594 1.00 97.94 126 ARG A N 1
ATOM 1008 C CA . ARG A 1 126 ? -5.530 -2.403 -4.744 1.00 97.94 126 ARG A CA 1
ATOM 1009 C C . ARG A 1 126 ? -4.611 -3.536 -4.337 1.00 97.94 126 ARG A C 1
ATOM 1011 O O . ARG A 1 126 ? -3.987 -4.157 -5.196 1.00 97.94 126 ARG A O 1
ATOM 1018 N N . VAL A 1 127 ? -4.558 -3.816 -3.041 1.00 97.56 127 VAL A N 1
ATOM 1019 C CA . VAL A 1 127 ? -3.778 -4.924 -2.492 1.00 97.56 127 VAL A CA 1
ATOM 1020 C C . VAL A 1 127 ? -4.677 -5.832 -1.673 1.00 97.56 127 VAL A C 1
ATOM 1022 O O .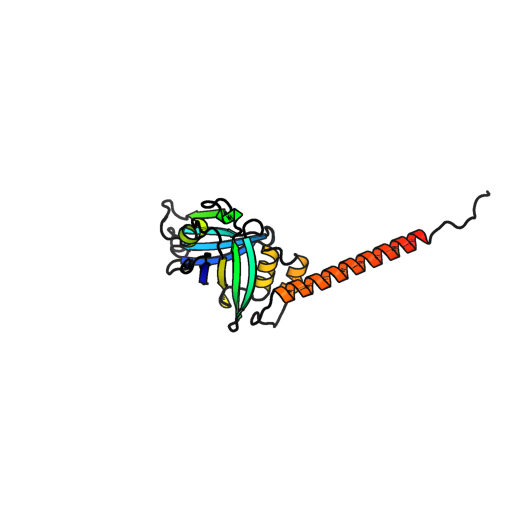 VAL A 1 127 ? -5.282 -5.406 -0.694 1.00 97.56 127 VAL A O 1
ATOM 1025 N N . HIS A 1 128 ? -4.723 -7.097 -2.073 1.00 96.69 128 HIS A N 1
ATOM 1026 C CA . HIS A 1 128 ? -5.325 -8.183 -1.318 1.00 96.69 128 HIS A CA 1
ATOM 1027 C C . HIS A 1 128 ? -4.267 -8.837 -0.429 1.00 96.69 128 HIS A C 1
ATOM 1029 O O . HIS A 1 128 ? -3.289 -9.427 -0.910 1.00 96.69 128 HIS A O 1
ATOM 1035 N N . LEU A 1 129 ? -4.473 -8.712 0.878 1.00 95.00 129 LEU A N 1
ATOM 1036 C CA . LEU A 1 129 ? -3.647 -9.299 1.923 1.00 95.00 129 LEU A CA 1
ATOM 1037 C C . LEU A 1 129 ? -4.394 -10.497 2.524 1.00 95.00 129 LEU A C 1
ATOM 1039 O O . LEU A 1 129 ? -5.361 -10.292 3.259 1.00 95.00 129 LEU A O 1
ATOM 1043 N N . PRO A 1 130 ? -3.973 -11.742 2.239 1.00 94.38 130 PRO A N 1
ATOM 1044 C CA . PRO A 1 130 ? -4.586 -12.923 2.842 1.00 94.38 130 PRO A CA 1
ATOM 1045 C C . PRO A 1 130 ? -4.286 -12.986 4.344 1.00 94.38 130 PRO A C 1
ATOM 1047 O O . PRO A 1 130 ? -3.221 -12.534 4.767 1.00 94.38 130 PRO A O 1
ATOM 1050 N N . GLU A 1 131 ? -5.182 -13.595 5.130 1.00 92.62 131 GLU A N 1
ATOM 1051 C CA . GLU A 1 131 ? -5.087 -13.695 6.602 1.00 92.62 131 GLU A CA 1
ATOM 1052 C C . GLU A 1 131 ? -3.702 -14.158 7.087 1.00 92.62 131 GLU A C 1
ATOM 1054 O O . GLU A 1 131 ? -3.132 -13.600 8.020 1.00 92.62 131 GLU A O 1
ATOM 1059 N N . SER A 1 132 ? -3.093 -15.112 6.379 1.00 92.25 132 SER A N 1
ATOM 1060 C CA . SER A 1 132 ? -1.775 -15.670 6.704 1.00 92.25 132 SER A CA 1
ATOM 1061 C C . SER A 1 132 ? -0.599 -14.690 6.595 1.00 92.25 132 SER A C 1
ATOM 1063 O O . SER A 1 132 ? 0.511 -15.022 7.013 1.00 92.25 132 SER A O 1
ATOM 1065 N N . ARG A 1 133 ? -0.798 -13.502 6.013 1.00 89.69 133 ARG A N 1
ATOM 1066 C CA . ARG A 1 133 ? 0.261 -12.516 5.736 1.00 89.69 133 ARG A CA 1
ATOM 1067 C C . ARG A 1 133 ? 0.172 -11.266 6.611 1.00 89.69 133 ARG A C 1
ATOM 1069 O O . ARG A 1 133 ? 0.938 -10.332 6.389 1.00 89.69 133 ARG A O 1
ATOM 1076 N N . PHE A 1 134 ? -0.722 -11.228 7.600 1.00 90.44 134 PHE A N 1
ATOM 1077 C CA . PHE A 1 134 ? -0.825 -10.093 8.516 1.00 90.44 134 PHE A CA 1
ATOM 1078 C C . PHE A 1 134 ? -1.285 -10.496 9.925 1.00 90.44 134 PHE A C 1
ATOM 1080 O O . PHE A 1 134 ? -1.593 -11.651 10.195 1.00 90.44 134 PHE A O 1
ATOM 1087 N N . TRP A 1 135 ? -1.281 -9.544 10.862 1.00 89.75 135 TRP A N 1
ATOM 1088 C CA . TRP A 1 135 ? -1.576 -9.778 12.281 1.00 89.75 135 TRP A CA 1
ATOM 1089 C C . TRP A 1 135 ? -2.894 -9.125 12.706 1.00 89.75 135 TRP A C 1
ATOM 1091 O O . TRP A 1 135 ? -2.921 -8.289 13.613 1.00 89.75 135 TRP A O 1
ATOM 1101 N N . GLY A 1 136 ? -3.989 -9.478 12.030 1.00 89.06 136 GLY A N 1
ATOM 1102 C CA . GLY A 1 136 ? -5.332 -9.001 12.369 1.00 89.06 136 GLY A CA 1
ATOM 1103 C C . GLY A 1 136 ? -5.421 -7.473 12.503 1.00 89.06 136 GLY A C 1
ATOM 1104 O O . GLY A 1 136 ? -4.864 -6.710 11.706 1.00 89.06 136 GLY A O 1
ATOM 1105 N N . TRP A 1 137 ? -6.076 -7.035 13.580 1.00 89.69 137 TRP A N 1
ATOM 1106 C CA . TRP A 1 137 ? -6.284 -5.628 13.932 1.00 89.69 137 TRP A CA 1
ATOM 1107 C C . TRP A 1 137 ? -5.001 -4.820 14.137 1.00 89.69 137 TRP A C 1
ATOM 1109 O O . TRP A 1 137 ? -4.996 -3.616 13.883 1.00 89.69 137 TRP A O 1
ATOM 1119 N N . LYS A 1 138 ? -3.883 -5.457 14.510 1.00 91.50 138 LYS A N 1
ATOM 1120 C CA . LYS A 1 138 ? -2.595 -4.761 14.635 1.00 91.50 138 LYS A CA 1
ATOM 1121 C C . LYS A 1 138 ? -2.130 -4.217 13.288 1.00 91.50 138 LYS A C 1
ATOM 1123 O O . LYS A 1 138 ? -1.698 -3.070 13.211 1.00 91.50 138 LYS A O 1
ATOM 1128 N N . THR A 1 139 ? -2.251 -5.005 12.221 1.00 92.00 139 THR A N 1
ATOM 1129 C CA . THR A 1 139 ? -1.894 -4.539 10.875 1.00 92.00 139 THR A CA 1
ATOM 1130 C C . THR A 1 139 ? -2.843 -3.444 10.397 1.00 92.00 139 THR A C 1
ATOM 1132 O O . THR A 1 139 ? -2.379 -2.451 9.841 1.00 92.00 139 THR A O 1
ATOM 1135 N N . VAL A 1 140 ? -4.144 -3.574 10.675 1.00 92.56 140 VAL A N 1
ATOM 1136 C CA . VAL A 1 140 ? -5.141 -2.533 10.366 1.00 92.56 140 VAL A CA 1
ATOM 1137 C C . VAL A 1 140 ? -4.777 -1.215 11.057 1.00 92.56 140 VAL A C 1
ATOM 1139 O O . VAL A 1 140 ? -4.693 -0.182 10.397 1.00 92.56 140 VAL A O 1
ATOM 1142 N N . ALA A 1 141 ? -4.482 -1.248 12.359 1.00 92.50 141 ALA A 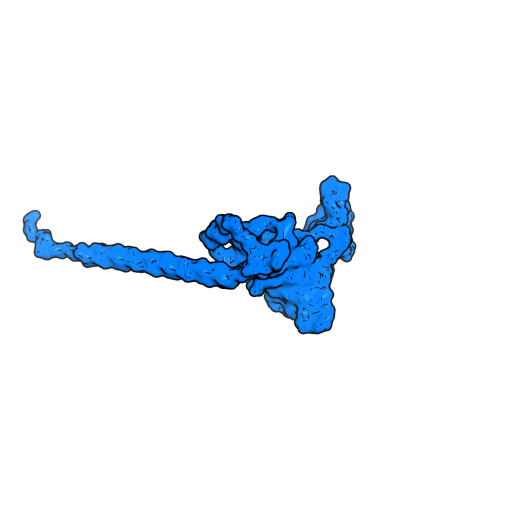N 1
ATOM 1143 C CA . ALA A 1 141 ? -4.079 -0.073 13.129 1.00 92.50 141 ALA A CA 1
ATOM 1144 C C . ALA A 1 141 ? -2.807 0.581 12.569 1.00 92.50 141 ALA A C 1
ATOM 1146 O O . ALA A 1 141 ? -2.754 1.802 12.418 1.00 92.50 141 ALA A O 1
ATOM 1147 N N . MET A 1 142 ? -1.797 -0.227 12.223 1.00 94.81 142 MET A N 1
ATOM 1148 C CA . MET A 1 142 ? -0.557 0.268 11.621 1.00 94.81 142 MET A CA 1
ATOM 1149 C C . MET A 1 142 ? -0.816 0.964 10.283 1.00 94.81 142 MET A C 1
ATOM 1151 O O . MET A 1 142 ? -0.351 2.083 10.103 1.00 94.81 142 MET A O 1
ATOM 1155 N N . LEU A 1 143 ? -1.602 0.359 9.385 1.00 94.75 143 LEU A N 1
ATOM 1156 C CA . LEU A 1 143 ? -1.970 0.969 8.102 1.00 94.75 143 LEU A CA 1
ATOM 1157 C C . LEU A 1 143 ? -2.717 2.295 8.299 1.00 94.75 143 LEU A C 1
ATOM 1159 O O . LEU A 1 143 ? -2.414 3.280 7.627 1.00 94.75 143 LEU A O 1
ATOM 1163 N N . LEU A 1 144 ? -3.660 2.346 9.244 1.00 94.25 144 LEU A N 1
ATOM 1164 C CA . LEU A 1 144 ? -4.414 3.565 9.533 1.00 94.25 144 LEU A CA 1
ATOM 1165 C C . LEU A 1 144 ? -3.511 4.697 10.034 1.00 94.25 144 LEU A C 1
ATOM 1167 O O . LEU A 1 144 ? -3.654 5.821 9.559 1.00 94.25 144 LEU A O 1
ATOM 1171 N N . VAL A 1 145 ? -2.558 4.430 10.933 1.00 94.25 145 VAL A N 1
ATOM 1172 C CA . VAL A 1 145 ? -1.603 5.470 11.358 1.00 94.25 145 VAL A CA 1
ATOM 1173 C C . VAL A 1 145 ? -0.624 5.832 10.249 1.00 94.25 145 VAL A C 1
ATOM 1175 O O . VAL A 1 145 ? -0.340 7.014 10.056 1.00 94.25 145 VAL A O 1
ATOM 1178 N N . THR A 1 146 ? -0.130 4.856 9.485 1.00 95.75 146 THR A N 1
ATOM 1179 C CA . THR A 1 146 ? 0.769 5.102 8.349 1.00 95.75 146 THR A CA 1
ATOM 1180 C C . THR A 1 146 ? 0.167 6.102 7.357 1.00 95.75 146 THR A C 1
ATOM 1182 O O . THR A 1 146 ? 0.886 6.956 6.852 1.00 95.75 146 THR A O 1
ATOM 1185 N N . PHE 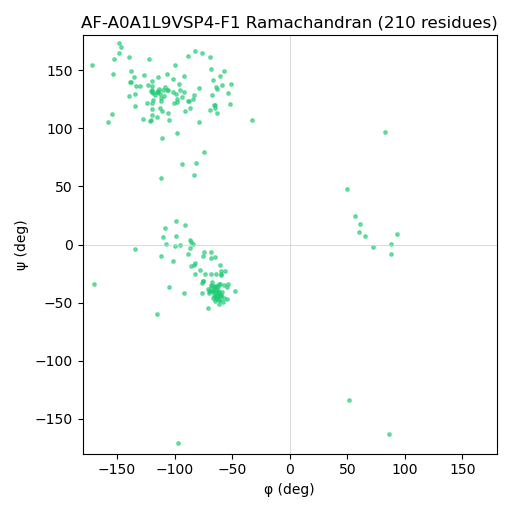A 1 147 ? -1.150 6.064 7.141 1.00 95.00 147 PHE A N 1
ATOM 1186 C CA . PHE A 1 147 ? -1.868 7.014 6.283 1.00 95.00 147 PHE A CA 1
ATOM 1187 C C . PHE A 1 147 ? -2.571 8.154 7.040 1.00 95.00 147 PHE A C 1
ATOM 1189 O O . PHE A 1 147 ? -3.499 8.756 6.500 1.00 95.00 147 PHE A O 1
ATOM 1196 N N . GLU A 1 148 ? -2.152 8.439 8.276 1.00 93.00 148 GLU A N 1
ATOM 1197 C CA . GLU A 1 148 ? -2.654 9.544 9.113 1.00 93.00 148 GLU A CA 1
ATOM 1198 C C . GLU A 1 148 ? -4.179 9.526 9.345 1.00 93.00 148 GLU A C 1
ATOM 1200 O O . GLU A 1 148 ? -4.795 10.548 9.641 1.00 93.00 148 GLU A O 1
ATOM 1205 N N . ARG A 1 149 ? -4.810 8.352 9.244 1.00 91.88 149 ARG A N 1
ATOM 1206 C CA . ARG A 1 149 ? -6.229 8.144 9.585 1.00 91.88 149 ARG A CA 1
ATOM 1207 C C . ARG A 1 149 ? -6.460 7.922 11.071 1.00 91.88 149 ARG A C 1
ATOM 1209 O O . ARG A 1 149 ? -7.578 8.026 11.558 1.00 91.88 149 ARG A O 1
ATOM 1216 N N . LEU A 1 150 ? -5.401 7.587 11.794 1.00 89.88 150 LEU A N 1
ATOM 1217 C CA . LEU A 1 150 ? -5.433 7.313 13.219 1.00 89.88 150 LEU A CA 1
ATOM 1218 C C . LEU A 1 150 ? -4.218 7.966 13.878 1.00 89.88 150 LEU A C 1
ATOM 1220 O O . LEU A 1 150 ? -3.153 8.087 13.273 1.00 89.88 150 LEU A O 1
ATOM 1224 N N . THR A 1 151 ? -4.370 8.381 15.133 1.00 88.44 151 THR A N 1
ATOM 1225 C CA . THR A 1 151 ? -3.252 8.877 15.942 1.00 88.44 151 THR A CA 1
ATOM 1226 C C . THR A 1 151 ? -2.474 7.718 16.568 1.00 88.44 151 THR A C 1
ATOM 1228 O O . THR A 1 151 ? -2.962 6.592 16.666 1.00 88.44 151 THR A O 1
ATOM 1231 N N . TRP A 1 152 ? -1.279 8.001 17.090 1.00 86.69 152 TRP A N 1
ATOM 1232 C CA . TRP A 1 152 ? -0.504 7.037 17.881 1.00 86.69 152 TRP A CA 1
ATOM 1233 C C . TRP A 1 152 ? -1.250 6.505 19.111 1.00 86.69 152 TRP A C 1
ATOM 1235 O O . TRP A 1 152 ? -1.103 5.336 19.456 1.00 86.69 152 TRP A O 1
ATOM 1245 N N . GLY A 1 153 ? -2.068 7.339 19.761 1.00 84.12 153 GLY A N 1
ATOM 1246 C CA . GLY A 1 153 ? -2.922 6.898 20.868 1.00 84.12 153 GLY A CA 1
ATOM 1247 C C . GLY A 1 153 ? -3.983 5.903 20.398 1.00 84.12 153 GLY A C 1
ATOM 1248 O O . GLY A 1 153 ? -4.138 4.838 20.994 1.00 84.12 153 GLY A O 1
ATOM 1249 N N . GLY A 1 154 ? -4.634 6.208 19.271 1.00 83.12 154 GLY A N 1
ATOM 1250 C CA . GLY A 1 154 ? -5.602 5.312 18.642 1.00 83.12 154 GLY A CA 1
ATOM 1251 C C . GLY A 1 154 ? -4.986 3.982 18.202 1.00 83.12 154 GLY A C 1
ATOM 1252 O O . GLY A 1 154 ? -5.641 2.951 18.314 1.00 83.12 154 GLY A O 1
ATOM 1253 N N . LEU A 1 155 ? -3.717 3.968 17.772 1.00 86.06 155 LEU A N 1
ATOM 1254 C CA . LEU A 1 155 ? -3.025 2.731 17.386 1.00 86.06 155 LEU A CA 1
ATOM 1255 C C . LEU A 1 155 ? -3.055 1.689 18.488 1.00 86.06 155 LEU A C 1
ATOM 1257 O O . LEU A 1 155 ? -3.357 0.536 18.209 1.00 86.06 155 LEU A O 1
ATOM 1261 N N . ARG A 1 156 ? -2.741 2.088 19.723 1.00 85.38 156 ARG A N 1
ATOM 1262 C CA . ARG A 1 156 ? -2.721 1.162 20.857 1.00 85.38 156 ARG A CA 1
ATOM 1263 C C . ARG A 1 156 ? -4.109 0.573 21.096 1.00 85.38 156 ARG A C 1
ATOM 1265 O O . ARG A 1 156 ? -4.228 -0.633 21.251 1.00 85.38 156 ARG A O 1
ATOM 1272 N N . ILE A 1 157 ? -5.139 1.415 21.053 1.00 84.69 157 ILE A N 1
ATOM 1273 C CA . ILE A 1 157 ? -6.533 1.009 21.266 1.00 84.69 157 ILE A CA 1
ATOM 1274 C C . ILE A 1 157 ? -6.966 -0.001 20.198 1.00 84.69 157 ILE A C 1
ATOM 1276 O O . ILE A 1 157 ? -7.447 -1.081 20.529 1.00 84.69 157 ILE A O 1
ATOM 1280 N N . VAL A 1 158 ? -6.753 0.320 18.919 1.00 84.19 158 VAL A N 1
ATOM 1281 C CA . VAL A 1 158 ? -7.182 -0.535 17.802 1.00 84.19 158 VAL A CA 1
ATOM 1282 C C . VAL A 1 158 ? -6.339 -1.811 17.715 1.00 84.19 158 VAL A C 1
ATOM 1284 O O . VAL A 1 158 ? -6.877 -2.882 17.456 1.00 84.19 158 VAL A O 1
ATOM 1287 N N . ALA A 1 159 ? -5.028 -1.736 17.961 1.00 85.75 159 ALA A N 1
ATOM 1288 C CA . ALA A 1 159 ? -4.149 -2.906 17.924 1.00 85.75 159 ALA A CA 1
ATOM 1289 C C . ALA A 1 159 ? -4.423 -3.907 19.060 1.00 85.75 159 ALA A C 1
ATOM 1291 O O . ALA A 1 159 ? -4.131 -5.091 18.892 1.00 85.75 159 ALA A O 1
ATOM 1292 N N . ASP A 1 160 ? -4.981 -3.445 20.184 1.00 83.12 160 ASP A N 1
ATOM 1293 C CA . ASP A 1 160 ? -5.320 -4.271 21.348 1.00 83.12 160 ASP A CA 1
ATOM 1294 C C . ASP A 1 160 ? -6.719 -4.919 21.253 1.00 83.12 160 ASP A C 1
ATOM 1296 O O . ASP A 1 160 ? -7.131 -5.617 22.183 1.00 83.12 160 ASP A O 1
ATOM 1300 N N . ILE A 1 161 ? -7.449 -4.748 20.141 1.00 80.94 161 ILE A N 1
ATOM 1301 C CA . ILE A 1 161 ? -8.722 -5.446 19.906 1.00 80.94 161 ILE A CA 1
ATOM 1302 C C . ILE A 1 161 ? -8.463 -6.960 19.837 1.00 80.94 161 ILE A C 1
ATOM 1304 O O . ILE A 1 161 ? -7.825 -7.469 18.913 1.00 80.94 161 ILE A O 1
ATOM 1308 N N . LYS A 1 162 ? -8.975 -7.694 20.831 1.00 76.06 162 LYS A N 1
ATOM 1309 C CA . LYS A 1 162 ? -8.835 -9.154 20.957 1.00 76.06 162 LYS A CA 1
ATOM 1310 C C . LYS A 1 162 ? -10.141 -9.865 20.636 1.00 76.06 162 LYS A C 1
ATOM 1312 O O . LYS A 1 162 ? -11.216 -9.377 20.962 1.00 76.06 162 LYS A O 1
ATOM 1317 N N . GLY A 1 163 ? -10.034 -11.057 20.050 1.00 69.38 163 GLY A N 1
ATOM 1318 C CA . GLY A 1 163 ? -11.173 -11.955 19.831 1.00 69.38 163 GLY A CA 1
ATOM 1319 C C . GLY A 1 163 ? -12.152 -11.513 18.740 1.00 69.38 163 GLY A C 1
ATOM 1320 O O . GLY A 1 163 ? -13.088 -12.250 18.455 1.00 69.38 163 GLY A O 1
ATOM 1321 N N . MET A 1 164 ? -11.932 -10.355 18.112 1.00 78.06 164 MET A N 1
ATOM 1322 C CA . MET A 1 164 ? -12.678 -9.927 16.933 1.00 78.06 164 MET A CA 1
ATOM 1323 C C . MET A 1 164 ? -11.904 -10.292 15.673 1.00 78.06 164 MET A C 1
ATOM 1325 O O . MET A 1 164 ? -10.707 -10.017 15.559 1.00 78.06 164 MET A O 1
ATOM 1329 N N . THR A 1 165 ? -12.607 -10.875 14.712 1.00 82.25 165 THR A N 1
ATOM 1330 C CA . THR A 1 165 ? -12.108 -11.060 13.353 1.00 82.25 165 THR A CA 1
ATOM 1331 C C . THR A 1 165 ? -12.001 -9.716 12.642 1.00 82.25 165 THR A C 1
ATOM 1333 O O . THR A 1 165 ? -12.600 -8.726 13.066 1.00 82.25 165 THR A O 1
ATOM 1336 N N . VAL A 1 166 ? -11.222 -9.674 11.562 1.00 85.25 166 VAL A N 1
ATOM 1337 C CA . VAL A 1 166 ? -11.233 -8.517 10.658 1.00 85.25 166 VAL A CA 1
ATOM 1338 C C . VAL A 1 166 ? -12.281 -8.655 9.560 1.00 85.25 166 VAL A C 1
ATOM 1340 O O . VAL A 1 166 ? -12.492 -7.681 8.856 1.00 85.25 166 VAL A O 1
ATOM 1343 N N . ALA A 1 167 ? -12.948 -9.807 9.413 1.00 83.19 167 ALA A N 1
ATOM 1344 C CA . ALA A 1 167 ? -14.122 -9.925 8.550 1.00 83.19 167 ALA A CA 1
ATOM 1345 C C . ALA A 1 167 ? -15.147 -8.825 8.868 1.00 83.19 167 ALA A C 1
ATOM 1347 O O . ALA A 1 167 ? -15.354 -8.482 10.033 1.00 83.19 167 ALA A O 1
ATOM 1348 N N . ASP A 1 168 ? -15.730 -8.244 7.819 1.00 76.38 168 ASP A N 1
ATOM 1349 C CA . ASP A 1 168 ? -16.686 -7.132 7.889 1.00 76.38 168 ASP A CA 1
ATOM 1350 C C . ASP A 1 168 ? -16.132 -5.837 8.517 1.00 76.38 168 ASP A C 1
ATOM 1352 O O . ASP A 1 168 ? -16.887 -4.934 8.891 1.00 76.38 168 ASP A O 1
ATOM 1356 N N . LEU A 1 169 ? -14.800 -5.701 8.608 1.00 84.69 169 LEU A N 1
ATOM 1357 C CA . LEU A 1 169 ? -14.141 -4.465 9.027 1.00 84.69 169 LEU A CA 1
ATOM 1358 C C . LEU A 1 169 ? -14.646 -3.274 8.203 1.00 84.69 169 LEU A C 1
ATOM 1360 O O . LEU A 1 169 ? -14.415 -3.180 6.996 1.00 84.69 169 LEU A O 1
ATOM 1364 N N . ASN A 1 170 ? -15.208 -2.291 8.908 1.00 80.31 170 ASN A N 1
ATOM 1365 C CA . ASN A 1 170 ? -15.458 -0.952 8.396 1.00 80.31 170 ASN A CA 1
ATOM 1366 C C . ASN A 1 170 ? -14.539 0.056 9.095 1.00 80.31 170 ASN A C 1
ATOM 1368 O O . ASN A 1 170 ? -14.869 0.630 10.134 1.00 80.31 170 ASN A O 1
ATOM 1372 N N . TRP A 1 171 ? -13.369 0.305 8.509 1.00 80.19 171 TRP A N 1
ATOM 1373 C CA . TRP A 1 171 ? -12.370 1.197 9.104 1.00 80.19 171 TRP A CA 1
ATOM 1374 C C . TRP A 1 171 ? -12.870 2.639 9.319 1.00 80.19 171 TRP A C 1
ATOM 1376 O O . TRP A 1 171 ? -12.382 3.322 10.217 1.00 80.19 171 TRP A O 1
ATOM 1386 N N . ARG A 1 172 ? -13.863 3.112 8.547 1.00 80.94 172 ARG A N 1
ATOM 1387 C CA . ARG A 1 172 ? -14.441 4.454 8.741 1.00 80.94 172 ARG A CA 1
ATOM 1388 C C . ARG A 1 172 ? -15.226 4.549 10.045 1.00 80.94 172 ARG A C 1
ATOM 1390 O O . ARG A 1 172 ? -15.203 5.593 10.685 1.00 80.94 172 ARG A O 1
ATOM 1397 N N . GLN A 1 173 ? -15.894 3.471 10.462 1.00 78.69 173 GLN A N 1
ATOM 1398 C CA . GLN A 1 173 ? -16.564 3.423 11.768 1.00 78.69 173 GLN A CA 1
ATOM 1399 C C . GLN A 1 173 ? -15.549 3.465 12.918 1.00 78.69 173 GLN A C 1
ATOM 1401 O O . GLN A 1 173 ? -15.798 4.110 13.939 1.00 78.69 173 GLN A O 1
ATOM 1406 N N . VAL A 1 174 ? -14.382 2.840 12.730 1.00 77.19 174 VAL A N 1
ATOM 1407 C CA . VAL A 1 174 ? -13.265 2.902 13.685 1.00 77.19 174 VAL A CA 1
ATOM 1408 C C . VAL A 1 174 ? -12.730 4.335 13.788 1.00 77.19 174 VAL A C 1
ATOM 1410 O O . VAL A 1 174 ? -12.627 4.870 14.890 1.00 77.19 174 VAL A O 1
ATOM 1413 N N . GLU A 1 175 ? -12.469 4.991 12.650 1.00 76.06 175 GLU A N 1
ATOM 1414 C CA . GLU A 1 175 ? -12.023 6.396 12.586 1.00 76.06 175 GLU A CA 1
ATOM 1415 C C . GLU A 1 175 ? -13.026 7.337 13.286 1.00 76.06 175 GLU A C 1
ATOM 1417 O O . GLU A 1 175 ? -12.639 8.162 14.115 1.00 76.06 175 GLU A O 1
ATOM 1422 N N . GLN A 1 176 ? -14.327 7.172 13.021 1.00 77.62 176 GLN A N 1
ATOM 1423 C CA . GLN A 1 176 ? -15.388 7.978 13.634 1.00 77.62 176 GLN A CA 1
ATOM 1424 C C . GLN A 1 176 ? -15.476 7.794 15.153 1.00 77.62 176 GLN A C 1
ATOM 1426 O O . GLN A 1 176 ? -15.570 8.784 15.879 1.00 77.62 176 GLN A O 1
ATOM 1431 N N . SER A 1 177 ? -15.417 6.552 15.638 1.00 72.44 177 SER A N 1
ATOM 1432 C CA . SER A 1 177 ? -15.484 6.250 17.075 1.00 72.44 177 SER A CA 1
ATOM 1433 C C . SER A 1 177 ? -14.320 6.893 17.836 1.00 72.44 177 SER A C 1
ATOM 1435 O O . SER A 1 177 ? -14.524 7.547 18.858 1.00 72.44 177 SER A O 1
ATOM 1437 N N . MET A 1 178 ? -13.110 6.812 17.277 1.00 70.75 178 MET A N 1
ATOM 1438 C CA . MET A 1 178 ? -11.905 7.411 17.864 1.00 70.75 178 MET A CA 1
ATOM 1439 C C . MET A 1 178 ? -11.934 8.941 17.844 1.00 70.75 178 MET A C 1
ATOM 1441 O O . MET A 1 178 ? -11.485 9.594 18.787 1.00 70.75 178 MET A O 1
ATOM 1445 N N . TRP A 1 179 ? -12.493 9.538 16.791 1.00 66.19 179 TRP A N 1
ATOM 1446 C CA . TRP A 1 179 ? -12.670 10.987 16.715 1.00 66.19 179 TRP A CA 1
ATOM 1447 C C . TRP A 1 179 ? -13.646 11.512 17.778 1.00 66.19 179 TRP A C 1
ATOM 1449 O O . TRP A 1 179 ? -13.426 12.580 18.354 1.00 66.19 179 TRP A O 1
ATOM 1459 N N . ILE A 1 180 ? -14.713 10.760 18.064 1.00 65.44 180 ILE A N 1
ATOM 1460 C CA . ILE A 1 180 ? -15.689 11.101 19.108 1.00 65.44 180 ILE A CA 1
ATOM 1461 C C . ILE A 1 180 ? -15.043 11.032 20.497 1.00 65.44 180 ILE A C 1
ATOM 1463 O O . ILE A 1 180 ? -15.201 11.970 21.282 1.00 65.44 180 ILE A O 1
ATOM 1467 N N . GLU A 1 181 ? -14.280 9.977 20.790 1.00 63.16 181 GLU A N 1
ATOM 1468 C CA . GLU A 1 181 ? -13.547 9.854 22.058 1.00 63.16 181 GLU A CA 1
ATOM 1469 C C . GLU A 1 181 ? -12.513 10.970 22.231 1.00 63.16 181 GLU A C 1
ATOM 1471 O O . GLU A 1 181 ? -12.486 11.632 23.267 1.00 63.16 181 GLU A O 1
ATOM 1476 N N . SER A 1 182 ? -11.743 11.279 21.183 1.00 63.88 182 SER A N 1
ATOM 1477 C CA . SER A 1 182 ? -10.766 12.369 21.227 1.00 63.88 182 SER A CA 1
ATOM 1478 C C . SER A 1 182 ? -11.418 13.733 21.481 1.00 63.88 182 SER A C 1
ATOM 1480 O O . SER A 1 182 ? -10.905 14.514 22.282 1.00 63.88 182 SER A O 1
ATOM 1482 N N . LYS A 1 183 ? -12.570 14.024 20.859 1.00 60.12 183 LYS A N 1
ATOM 1483 C CA . LYS A 1 183 ? -13.329 15.257 21.131 1.00 60.12 183 LYS A CA 1
ATOM 1484 C C . LYS A 1 183 ? -13.818 15.331 22.573 1.00 60.12 183 LYS A C 1
ATOM 1486 O O . LYS A 1 183 ? -13.777 16.406 23.168 1.00 60.12 183 LYS A O 1
ATOM 1491 N N . ARG A 1 184 ? -14.273 14.208 23.131 1.00 57.78 184 ARG A N 1
ATOM 1492 C CA . ARG A 1 184 ? -14.719 14.129 24.525 1.00 57.78 184 ARG A CA 1
ATOM 1493 C C . ARG A 1 184 ? -13.566 14.412 25.487 1.00 57.78 184 ARG A C 1
ATOM 1495 O O . ARG A 1 184 ? -13.738 15.217 26.396 1.00 57.78 184 ARG A O 1
ATOM 1502 N N . ASP A 1 185 ? -12.393 13.836 25.244 1.00 61.72 185 ASP A N 1
ATOM 1503 C CA . ASP A 1 185 ? -11.195 14.066 26.059 1.00 61.72 185 ASP A CA 1
ATOM 1504 C C . ASP A 1 185 ? -10.708 15.521 26.003 1.00 61.72 185 ASP A C 1
ATOM 1506 O O . ASP A 1 185 ? -10.296 16.079 27.023 1.00 61.72 185 ASP A O 1
ATOM 1510 N N . VAL A 1 186 ? -10.773 16.160 24.830 1.00 64.38 186 VAL A N 1
ATOM 1511 C CA . VAL A 1 186 ? -10.439 17.587 24.673 1.00 64.38 186 VAL A CA 1
ATOM 1512 C C . VAL A 1 186 ? -11.418 18.457 25.459 1.00 64.38 186 VAL A C 1
ATOM 1514 O O . VAL A 1 186 ? -10.981 19.304 26.236 1.00 64.38 186 VAL A O 1
ATOM 1517 N N . LEU A 1 187 ? -12.722 18.195 25.330 1.00 55.16 187 LEU A N 1
ATOM 1518 C CA . LEU A 1 187 ? -13.759 18.936 26.047 1.00 55.16 187 LEU A CA 1
ATOM 1519 C C . LEU A 1 187 ? -13.592 18.808 27.570 1.00 55.16 187 LEU A C 1
ATOM 1521 O O . LEU A 1 187 ? -13.657 19.801 28.287 1.00 55.16 187 LEU A O 1
ATOM 1525 N N . VAL A 1 188 ? -13.315 17.599 28.071 1.00 62.50 188 VAL A N 1
ATOM 1526 C CA . VAL A 1 188 ? -13.071 17.348 29.502 1.00 62.50 188 VAL A CA 1
ATOM 1527 C C . VAL A 1 188 ? -11.856 18.132 30.004 1.00 62.50 188 VAL A C 1
ATOM 1529 O O . VAL A 1 188 ? -11.916 18.737 31.072 1.00 62.50 188 VAL A O 1
ATOM 1532 N N . ARG A 1 189 ? -10.760 18.180 29.238 1.00 65.25 189 ARG A N 1
ATOM 1533 C CA . ARG A 1 189 ? -9.572 18.970 29.608 1.00 65.25 189 ARG A CA 1
ATOM 1534 C C . ARG A 1 189 ? -9.848 20.469 29.631 1.00 65.25 189 ARG A C 1
ATOM 1536 O O . ARG A 1 189 ? -9.298 21.169 30.479 1.00 65.25 189 ARG A O 1
ATOM 1543 N N . GLU A 1 190 ? -10.672 20.956 28.713 1.00 64.38 190 GLU A N 1
ATOM 1544 C CA . GLU A 1 190 ? -11.040 22.368 28.632 1.00 64.38 190 GLU A CA 1
ATOM 1545 C C . GLU A 1 190 ? -11.947 22.776 29.800 1.00 64.38 190 GLU A C 1
ATOM 1547 O O . GLU A 1 190 ? -11.666 23.775 30.459 1.00 64.38 190 GLU A O 1
ATOM 1552 N N . VAL A 1 191 ? -12.917 21.931 30.167 1.00 66.38 191 VAL A N 1
ATOM 1553 C CA . VAL A 1 191 ? -13.748 22.107 31.371 1.00 66.38 191 VAL A CA 1
ATOM 1554 C C . VAL A 1 191 ? -12.893 22.111 32.643 1.00 66.38 191 VAL A C 1
ATOM 1556 O O . VAL A 1 191 ? -13.006 23.034 33.445 1.00 66.38 191 VAL A O 1
ATOM 1559 N N . ILE A 1 192 ? -11.974 21.149 32.803 1.00 71.31 192 ILE A N 1
ATOM 1560 C CA . ILE A 1 192 ? -11.053 21.105 33.957 1.00 71.31 192 ILE A CA 1
ATOM 1561 C C . ILE A 1 192 ? -10.196 22.379 34.025 1.00 71.31 192 ILE A C 1
ATOM 1563 O O . ILE A 1 192 ? -9.965 22.929 35.102 1.00 71.31 192 ILE A O 1
ATOM 1567 N N . ARG A 1 193 ? -9.713 22.872 32.879 1.00 73.31 193 ARG A N 1
ATOM 1568 C CA . ARG A 1 193 ? -8.924 24.107 32.805 1.00 73.31 193 ARG A CA 1
ATOM 1569 C C . ARG A 1 193 ? -9.756 25.334 33.189 1.00 73.31 193 ARG A C 1
ATOM 1571 O O . ARG A 1 193 ? -9.251 26.187 33.918 1.00 73.31 193 ARG A O 1
ATOM 1578 N N . GLU A 1 194 ? -10.997 25.437 32.720 1.00 67.94 194 GLU A N 1
ATOM 1579 C CA . GLU A 1 194 ? -11.906 26.528 33.087 1.00 67.94 194 GLU A CA 1
ATOM 1580 C C . GLU A 1 194 ? -12.280 26.507 34.571 1.00 67.94 194 GLU A C 1
ATOM 1582 O O . GLU A 1 194 ? -12.293 27.561 35.205 1.00 67.94 194 GLU A O 1
ATOM 1587 N N . GLU A 1 195 ? -12.549 25.333 35.146 1.00 65.56 195 GLU A N 1
ATOM 1588 C CA . GLU A 1 195 ? -12.807 25.190 36.583 1.00 65.56 195 GLU A CA 1
ATOM 1589 C C . GLU A 1 195 ? -11.596 25.609 37.413 1.00 65.56 195 GLU A C 1
ATOM 1591 O O . GLU A 1 195 ? -11.741 26.336 38.397 1.00 65.56 195 GLU A O 1
ATOM 1596 N N . LYS A 1 196 ? -10.388 25.243 36.973 1.00 69.00 196 LYS A N 1
ATOM 1597 C CA . LYS A 1 196 ? -9.147 25.658 37.629 1.00 69.00 196 LYS A CA 1
ATOM 1598 C C . LYS A 1 196 ? -8.960 27.180 37.581 1.00 69.00 196 LYS A C 1
ATOM 1600 O O . LYS A 1 196 ? -8.743 27.797 38.619 1.00 69.00 196 LYS A O 1
ATOM 1605 N N . LEU A 1 197 ? -9.171 27.803 36.419 1.00 69.81 197 LEU A N 1
ATOM 1606 C CA . LEU A 1 197 ? -9.140 29.265 36.254 1.00 69.81 197 LEU A CA 1
ATOM 1607 C C . LEU A 1 197 ? -10.214 29.989 37.085 1.00 69.81 197 LEU A C 1
ATOM 1609 O O . LEU A 1 197 ? -9.960 31.078 37.597 1.00 69.81 197 LEU A O 1
ATOM 1613 N N . LYS A 1 198 ? -11.410 29.407 37.235 1.00 69.69 198 LYS A N 1
ATOM 1614 C CA . LYS A 1 198 ? -12.468 29.941 38.110 1.00 69.69 198 LYS A CA 1
ATOM 1615 C C . LYS A 1 198 ? -12.093 29.820 39.585 1.00 69.69 198 LYS A C 1
ATOM 1617 O O . LYS A 1 198 ? -12.319 30.767 40.330 1.00 69.69 198 LYS A O 1
ATOM 1622 N N . SER A 1 199 ? -11.482 28.706 39.993 1.00 65.19 199 SER A N 1
ATOM 1623 C CA . SER A 1 199 ? -10.994 28.520 41.365 1.00 65.19 199 SER A CA 1
ATOM 1624 C C . SER A 1 199 ? -9.871 29.500 41.723 1.00 65.19 199 SER A C 1
ATOM 1626 O O . SER A 1 199 ? -9.849 30.024 42.830 1.00 65.19 199 SER A O 1
ATOM 1628 N N . GLU A 1 200 ? -8.998 29.825 40.765 1.00 62.12 200 GLU A N 1
ATOM 1629 C CA . GLU A 1 200 ? -7.898 30.780 40.943 1.00 62.12 200 GLU A CA 1
ATOM 1630 C C . GLU A 1 200 ? -8.389 32.240 40.954 1.00 62.12 200 GLU A C 1
ATOM 1632 O O . GLU A 1 200 ? -7.835 33.063 41.674 1.00 62.12 200 GLU A O 1
ATOM 1637 N N . ARG A 1 201 ? -9.465 32.569 40.222 1.00 59.31 201 ARG A N 1
ATOM 1638 C CA . ARG A 1 201 ? -10.117 33.896 40.274 1.00 59.31 201 ARG A CA 1
ATOM 1639 C C . ARG A 1 201 ? -11.023 34.104 41.489 1.00 59.31 201 ARG A C 1
ATOM 1641 O O . ARG A 1 201 ? -11.290 35.246 41.834 1.00 59.31 201 ARG A O 1
ATOM 1648 N N . ALA A 1 202 ? -11.510 33.035 42.119 1.00 57.31 202 ALA A N 1
ATOM 1649 C CA . ALA A 1 202 ? -12.321 33.122 43.337 1.00 57.31 202 ALA A CA 1
ATOM 1650 C C . ALA A 1 202 ? -11.491 33.459 44.593 1.00 57.31 202 ALA A C 1
ATOM 1652 O O . ALA A 1 202 ? -12.062 33.708 45.653 1.00 57.31 202 ALA A O 1
ATOM 1653 N N . VAL A 1 203 ? -10.159 33.493 44.476 1.00 56.19 203 VAL A N 1
ATOM 1654 C CA . VAL A 1 203 ? -9.243 34.004 45.500 1.00 56.19 203 VAL A CA 1
ATOM 1655 C C . VAL A 1 203 ? -8.952 35.481 45.202 1.00 56.19 203 VAL A C 1
ATOM 1657 O O . VAL A 1 203 ? -7.853 35.838 44.788 1.00 56.19 203 VAL A O 1
ATOM 1660 N N . GLU A 1 204 ? -9.942 36.360 45.374 1.00 52.78 204 GLU A N 1
ATOM 1661 C CA . GLU A 1 204 ? -9.632 37.783 45.564 1.00 52.78 204 GLU A CA 1
ATOM 1662 C C . GLU A 1 204 ? -9.182 37.996 47.019 1.00 52.78 204 GLU A C 1
ATOM 1664 O O . GLU A 1 204 ? -9.816 37.460 47.935 1.00 52.78 204 GLU A O 1
ATOM 1669 N N . PRO A 1 205 ? -8.096 38.750 47.275 1.00 50.94 205 PRO A N 1
ATOM 1670 C CA . PRO A 1 205 ? -7.717 39.089 48.635 1.00 50.94 205 PRO A CA 1
ATOM 1671 C C . PRO A 1 205 ? -8.812 39.975 49.236 1.00 50.94 205 PRO A C 1
ATOM 1673 O O . PRO A 1 205 ? -9.089 41.068 48.743 1.00 50.94 205 PRO A O 1
ATOM 1676 N N . GLY A 1 206 ? -9.459 39.477 50.293 1.00 52.50 206 GLY A N 1
ATOM 1677 C CA . GLY A 1 206 ? -10.425 40.247 51.070 1.00 52.50 206 GLY A CA 1
ATOM 1678 C C . GLY A 1 206 ? -9.795 41.538 51.616 1.00 52.50 206 GLY A C 1
ATOM 1679 O O . GLY A 1 206 ? -8.590 41.572 51.872 1.00 52.50 206 GLY A O 1
ATOM 1680 N N . PRO A 1 207 ? -10.577 42.616 51.795 1.00 51.72 207 PRO A N 1
ATOM 1681 C CA . PRO A 1 207 ? -10.050 43.958 52.011 1.00 51.72 207 PRO A CA 1
ATOM 1682 C C . PRO A 1 207 ? -9.664 44.212 53.474 1.00 51.72 207 PRO A C 1
ATOM 1684 O O . PRO A 1 207 ? -10.208 45.114 54.088 1.00 51.72 207 PRO A O 1
ATOM 1687 N N . TYR A 1 208 ? -8.744 43.440 54.043 1.00 52.44 208 TYR A N 1
ATOM 1688 C CA . TYR A 1 208 ? -8.075 43.716 55.323 1.00 52.44 208 TYR A CA 1
ATOM 1689 C C . TYR A 1 208 ? -6.734 42.968 55.229 1.00 52.44 208 TYR A C 1
ATOM 1691 O O . TYR A 1 208 ? -6.737 41.764 55.021 1.00 52.44 208 TYR A O 1
ATOM 1699 N N . GLU A 1 209 ? -5.565 43.600 55.164 1.00 49.81 209 GLU A N 1
ATOM 1700 C CA . GLU A 1 209 ? -4.896 44.272 56.277 1.00 49.81 209 GLU A CA 1
ATOM 1701 C C . GLU A 1 209 ? -3.902 45.322 55.732 1.00 49.81 209 GLU A C 1
ATOM 1703 O O . GLU A 1 209 ? -2.827 45.011 55.224 1.00 49.81 209 GLU A O 1
ATOM 1708 N N . LEU A 1 210 ? -4.272 46.597 55.841 1.00 46.97 210 LEU A N 1
ATOM 1709 C CA . LEU A 1 210 ? -3.321 47.674 56.131 1.00 46.97 210 LEU A CA 1
ATOM 1710 C C . LEU A 1 210 ? -3.459 47.960 57.637 1.00 46.97 210 LEU A C 1
ATOM 1712 O O . LEU A 1 210 ? -4.542 47.717 58.166 1.00 46.97 210 LEU A O 1
ATOM 1716 N N . TRP A 1 211 ? -2.407 48.485 58.281 1.00 45.91 211 TRP A N 1
ATOM 1717 C CA . TRP A 1 211 ? -2.205 48.667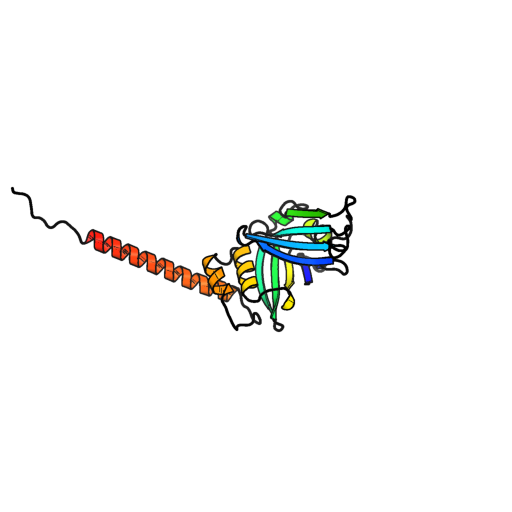 59.741 1.00 45.91 211 TRP A CA 1
ATOM 1718 C C . TRP A 1 211 ? -1.696 47.371 60.414 1.00 45.91 211 TRP A C 1
ATOM 1720 O O . TRP A 1 211 ? -2.477 46.460 60.657 1.00 45.91 211 TRP A O 1
ATOM 1730 N N . PHE A 1 212 ? -0.394 47.172 60.657 1.00 46.06 212 PHE A N 1
ATOM 1731 C CA . PHE A 1 212 ? 0.531 47.944 61.507 1.00 46.06 212 PHE A CA 1
ATOM 1732 C C . PHE A 1 212 ? 2.002 47.672 61.161 1.00 46.06 212 PHE A C 1
ATOM 1734 O O . PHE A 1 212 ? 2.310 46.526 60.767 1.00 46.06 212 PHE A O 1
#

Foldseek 3Di:
DWKWKAFPDPPRIATQDDPQKDWAWDFDLVQLKIWTKIWHRPDCVVPQQIKMKTKIDFLQQKAWPDWAQAPQLKIKTKMKGDLVCLQAQQPNIDIDMDHSDPDHPPDDRSCNPVPRRDNGSIMIMIDIGHPVRDDFQLVVLRNCSSNPLDDPVLSVVRNPDPPDGRHRDDVVVSSVVRVVVVVVVVVVVVVVVVVVVVVVVVPDPDPDDDDD

Nearest PDB structures (foldseek):
  6rhv-assembly1_G  TM=3.093E-01  e=4.927E+00  Staphylococcus aureus

Solvent-accessible surface area (backbone atoms only — not comparable to full-atom values): 11556 Å² total; per-residue (Å²): 102,48,38,39,39,32,44,86,52,92,84,43,65,39,71,51,56,55,92,66,45,50,60,50,80,46,76,40,56,93,73,26,27,36,32,47,33,38,31,36,60,50,58,59,91,81,27,50,66,12,35,35,40,34,40,49,41,29,62,89,30,26,44,77,75,46,56,37,24,34,92,81,42,21,37,42,38,33,32,36,44,35,49,77,26,25,72,44,74,46,72,44,44,50,75,49,78,48,64,66,43,98,65,78,78,82,82,78,56,35,56,55,61,59,51,46,51,39,68,48,70,43,41,38,42,37,36,42,43,47,51,94,78,59,61,62,43,39,46,54,24,44,54,34,30,17,49,69,62,39,50,79,73,50,30,57,59,44,37,64,58,72,97,66,75,44,40,73,39,54,53,66,60,53,42,51,54,52,52,52,52,51,51,50,54,52,51,52,52,50,52,53,50,50,53,49,55,50,60,60,62,69,64,66,84,67,99,72,84,81,89,134

Organism: NCBI:txid1160497

Secondary structure (DSSP, 8-state):
-EEEEE-SSTT-EEE---TTEEEEEEEETTTTEEEEEEEESS-TTT-TT-EEEEEEE-TTTEEEEEEEE-TTS-EEEEEEEPHHHHSSTTSSSEEEEEESSSS---S--HIIIIIIT---SSEEEEEEE-GGGS-HHHHHHHHHHHTTSS-HHHHHHHHT--S--STT-BHHHHHHHHHHHHHHHHHHHHHHHHHHHHHHHT-PPPS-----

Sequence (212 aa):
MQAFLFGDQPGQVHQLHHPGAELDIHCDVARHEMTLRETVGGDPRVNPSATRYDVHLNPKNSRLLNIEGLADNSIMLTIEIRPEACKARGHGLRLETKVWSFRPAYTDSKLHNEFYLCDWPRMILRVHLPESRFWGWKTVAMLLVTFERLTWGGLRIVADIKGMTVADLNWRQVEQSMWIESKRDVLVREVIREEKLKSERAVEPGPYELWF

Radius of gyration: 24.55 Å; Cα contacts (8 Å, |Δi|>4): 398; chains: 1; bounding box: 44×68×81 Å